Protein AF-A0A7S2IPZ5-F1 (afdb_monomer_lite)

Radius of gyration: 59.63 Å; chains: 1; bounding box: 127×47×163 Å

Structure (mmCIF, N/CA/C/O backbone):
data_AF-A0A7S2IPZ5-F1
#
_entry.id   AF-A0A7S2IPZ5-F1
#
loop_
_atom_site.group_PDB
_atom_site.id
_atom_site.type_symbol
_atom_site.label_atom_id
_atom_site.label_alt_id
_atom_site.label_comp_id
_atom_site.label_asym_id
_atom_site.label_entity_id
_atom_site.label_seq_id
_atom_site.pdbx_PDB_ins_code
_atom_site.Cartn_x
_atom_site.Cartn_y
_atom_site.Cartn_z
_atom_site.occupancy
_atom_site.B_iso_or_equiv
_atom_site.auth_seq_id
_atom_site.auth_comp_id
_atom_site.auth_asym_id
_atom_site.auth_atom_id
_atom_site.pdbx_PDB_model_num
ATOM 1 N N . ALA A 1 1 ? 43.518 6.287 25.636 1.00 47.28 1 ALA A N 1
ATOM 2 C CA . ALA A 1 1 ? 42.722 5.047 25.739 1.00 47.28 1 ALA A CA 1
ATOM 3 C C . ALA A 1 1 ? 41.393 5.417 26.395 1.00 47.28 1 ALA A C 1
ATOM 5 O O . ALA A 1 1 ? 41.322 5.464 27.609 1.00 47.28 1 ALA A O 1
ATOM 6 N N . ILE A 1 2 ? 40.417 6.010 25.705 1.00 40.12 2 ILE A N 1
ATOM 7 C CA . ILE A 1 2 ? 39.691 5.531 24.514 1.00 40.12 2 ILE 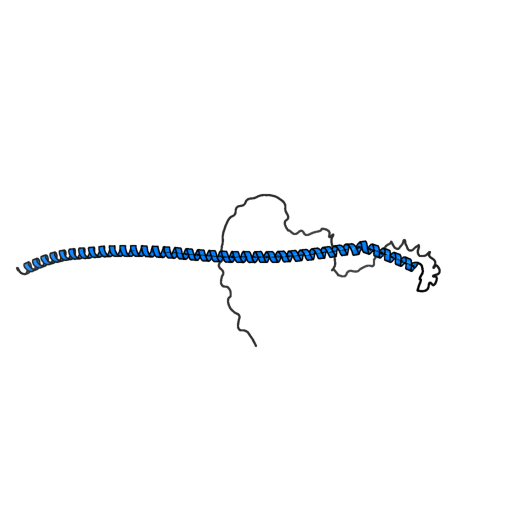A CA 1
ATOM 8 C C . ILE A 1 2 ? 39.027 4.172 24.787 1.00 40.12 2 ILE A C 1
ATOM 10 O O . ILE A 1 2 ? 39.695 3.148 24.752 1.00 40.12 2 ILE A O 1
ATOM 14 N N . LEU A 1 3 ? 37.712 4.258 25.031 1.00 44.38 3 LEU A N 1
ATOM 15 C CA . LEU A 1 3 ? 36.631 3.355 24.612 1.00 44.38 3 LEU A CA 1
ATOM 16 C C . LEU A 1 3 ? 36.696 1.879 25.033 1.00 44.38 3 LEU A C 1
ATOM 18 O O . LEU A 1 3 ? 37.313 1.067 24.356 1.00 44.38 3 LEU A O 1
ATOM 22 N N . ALA A 1 4 ? 35.902 1.515 26.044 1.00 44.19 4 ALA A N 1
ATOM 23 C CA . ALA A 1 4 ? 35.272 0.191 26.139 1.00 44.19 4 ALA A CA 1
ATOM 24 C C . ALA A 1 4 ? 34.090 0.208 27.130 1.00 44.19 4 ALA A C 1
ATOM 26 O O . ALA A 1 4 ? 34.020 -0.567 28.078 1.00 44.19 4 ALA A O 1
ATOM 27 N N . GLN A 1 5 ? 33.156 1.134 26.936 1.00 53.06 5 GLN A N 1
ATOM 28 C CA . GLN A 1 5 ? 31.812 1.059 27.509 1.00 53.06 5 GLN A CA 1
ATOM 29 C C . GLN A 1 5 ? 30.842 1.256 26.352 1.00 53.06 5 GLN A C 1
ATOM 31 O O . GLN A 1 5 ? 31.114 2.080 25.485 1.00 53.06 5 GLN A O 1
ATOM 36 N N . VAL A 1 6 ? 29.735 0.506 26.370 1.00 54.12 6 VAL A N 1
ATOM 37 C CA . VAL A 1 6 ? 28.704 0.370 25.319 1.00 54.12 6 VAL A CA 1
ATOM 38 C C . VAL A 1 6 ? 28.928 -0.829 24.385 1.00 54.12 6 VAL A C 1
ATOM 40 O O . VAL A 1 6 ? 29.289 -0.661 23.232 1.00 54.12 6 VAL A O 1
ATOM 43 N N . TRP A 1 7 ? 28.675 -2.048 24.883 1.00 35.50 7 TRP A N 1
ATOM 44 C CA . TRP A 1 7 ? 27.824 -3.050 24.206 1.00 35.50 7 TRP A CA 1
ATOM 45 C C . TRP A 1 7 ? 27.692 -4.333 25.043 1.00 35.50 7 TRP A C 1
ATOM 47 O O . TRP A 1 7 ? 28.518 -5.236 24.993 1.00 35.50 7 TRP A O 1
ATOM 57 N N . ALA A 1 8 ? 26.619 -4.415 25.817 1.00 47.78 8 ALA A N 1
ATOM 58 C CA . ALA A 1 8 ? 25.933 -5.663 26.131 1.00 47.78 8 ALA A CA 1
ATOM 59 C C . ALA A 1 8 ? 24.498 -5.248 26.451 1.00 47.78 8 ALA A C 1
ATOM 61 O O . ALA A 1 8 ? 24.297 -4.410 27.334 1.00 47.78 8 ALA A O 1
ATOM 62 N N . PRO A 1 9 ? 23.507 -5.736 25.693 1.00 47.50 9 PRO A N 1
ATOM 63 C CA . PRO A 1 9 ? 22.725 -6.805 26.300 1.00 47.50 9 PRO A CA 1
ATOM 64 C C . PRO A 1 9 ? 22.111 -7.798 25.295 1.00 47.50 9 PRO A C 1
ATOM 66 O O . PRO A 1 9 ? 22.141 -7.617 24.082 1.00 47.50 9 PRO A O 1
ATOM 69 N N . PHE A 1 10 ? 21.438 -8.796 25.865 1.00 41.41 10 PHE A N 1
ATOM 70 C CA . PHE A 1 10 ? 20.323 -9.527 25.260 1.00 41.41 10 PHE A CA 1
ATOM 71 C C . PHE A 1 10 ? 20.652 -10.740 24.383 1.00 41.41 10 PHE A C 1
ATOM 73 O O . PHE A 1 10 ? 20.261 -10.874 23.225 1.00 41.41 10 PHE A O 1
ATOM 80 N N . THR A 1 11 ? 21.281 -11.722 25.019 1.00 50.47 11 THR A N 1
ATOM 81 C CA . THR A 1 11 ? 21.182 -13.119 24.611 1.00 50.47 11 THR A CA 1
ATOM 82 C C . THR A 1 11 ? 19.759 -13.657 24.847 1.00 50.47 11 THR A C 1
ATOM 84 O O . THR A 1 11 ? 19.253 -13.704 25.963 1.00 50.47 11 THR A O 1
ATOM 87 N N . ALA A 1 12 ? 19.136 -14.094 23.751 1.00 47.22 12 ALA A N 1
ATOM 88 C CA . ALA A 1 12 ? 18.178 -15.200 23.660 1.00 47.22 12 ALA A CA 1
ATOM 89 C C . ALA A 1 12 ? 16.912 -15.170 24.552 1.00 47.22 12 ALA A C 1
ATOM 91 O O . ALA A 1 12 ? 16.716 -16.025 25.417 1.00 47.22 12 ALA A O 1
ATOM 92 N N . ALA A 1 13 ? 15.956 -14.298 24.220 1.00 43.88 13 ALA A N 1
ATOM 93 C CA . ALA A 1 13 ? 14.553 -14.485 24.597 1.00 43.88 13 ALA A CA 1
ATOM 94 C C . ALA A 1 13 ? 13.797 -15.279 23.508 1.00 43.88 13 ALA A C 1
ATOM 96 O O . ALA A 1 13 ? 13.376 -14.754 22.483 1.00 43.88 13 ALA A O 1
ATOM 97 N N . ARG A 1 14 ? 13.699 -16.589 23.751 1.00 50.75 14 ARG A N 1
ATOM 98 C CA . ARG A 1 14 ? 12.642 -17.546 23.370 1.00 50.75 14 ARG A CA 1
ATOM 99 C C . ARG A 1 14 ? 11.484 -17.001 22.501 1.00 50.75 14 ARG A C 1
ATOM 101 O O . ARG A 1 14 ? 10.527 -16.438 23.019 1.00 50.75 14 ARG A O 1
ATOM 108 N N . TRP A 1 15 ? 11.516 -17.300 21.201 1.00 40.31 15 TRP A N 1
ATOM 109 C CA . TRP A 1 15 ? 10.351 -17.213 20.308 1.00 40.31 15 TRP A CA 1
ATOM 110 C C . TRP A 1 15 ? 9.421 -18.433 20.486 1.00 40.31 15 TRP A C 1
ATOM 112 O O . TRP A 1 15 ? 9.921 -19.562 20.508 1.00 40.31 15 TRP A O 1
ATOM 122 N N . PRO A 1 16 ? 8.087 -18.264 20.579 1.00 58.94 16 PRO A N 1
ATOM 123 C CA . PRO A 1 16 ? 7.137 -19.369 20.479 1.00 58.94 16 PRO A CA 1
ATOM 124 C C . PRO A 1 16 ? 6.827 -19.701 19.001 1.00 58.94 16 PRO A C 1
ATOM 126 O O . PRO A 1 16 ? 6.773 -18.797 18.166 1.00 58.94 16 PRO A O 1
ATOM 129 N N . PRO A 1 17 ? 6.592 -20.976 18.637 1.00 58.97 17 PRO A N 1
ATOM 130 C CA . PRO A 1 17 ? 6.271 -21.344 17.263 1.00 58.97 17 PRO A CA 1
ATOM 131 C C . PRO A 1 17 ? 4.779 -21.128 16.968 1.00 58.97 17 PRO A C 1
ATOM 133 O O . PRO A 1 17 ? 3.922 -21.833 17.505 1.00 58.97 17 PRO A O 1
ATOM 136 N N . HIS A 1 18 ? 4.458 -20.218 16.047 1.00 58.53 18 HIS A N 1
ATOM 137 C CA . HIS A 1 18 ? 3.128 -20.160 15.439 1.00 58.53 18 HIS A CA 1
ATOM 138 C C . HIS A 1 18 ? 2.956 -21.335 14.468 1.00 58.53 18 HIS A C 1
ATOM 140 O O . HIS A 1 18 ? 3.414 -21.312 13.328 1.00 58.53 18 HIS A O 1
ATOM 146 N N . ARG A 1 19 ? 2.294 -22.397 14.939 1.00 46.97 19 ARG A N 1
ATOM 147 C CA . ARG A 1 19 ? 1.780 -23.475 14.088 1.00 46.97 19 ARG A CA 1
ATOM 148 C C . ARG A 1 19 ? 0.488 -23.002 13.429 1.00 46.97 19 ARG A C 1
ATOM 150 O O . ARG A 1 19 ? -0.539 -22.954 14.096 1.00 46.97 19 ARG A O 1
ATOM 157 N N . HIS A 1 20 ? 0.512 -22.751 12.125 1.00 52.03 20 HIS A N 1
ATOM 158 C CA . HIS A 1 20 ? -0.703 -22.804 11.317 1.00 52.03 20 HIS A CA 1
ATOM 159 C C . HIS A 1 20 ? -0.716 -24.142 10.572 1.00 52.03 20 HIS A C 1
ATOM 161 O O . HIS A 1 20 ? 0.005 -24.347 9.599 1.00 52.03 20 HIS A O 1
ATOM 167 N N . ARG A 1 21 ? -1.492 -25.098 11.094 1.00 52.41 21 ARG A N 1
ATOM 168 C CA . ARG A 1 21 ? -1.911 -26.287 10.349 1.00 52.41 21 ARG A CA 1
ATOM 169 C C . ARG A 1 21 ? -3.160 -25.905 9.564 1.00 52.41 21 ARG A C 1
ATOM 171 O O . ARG A 1 21 ? -4.214 -25.731 10.163 1.00 52.41 21 ARG A O 1
ATOM 178 N N . SER A 1 22 ? -3.059 -25.852 8.245 1.00 61.75 22 SER A N 1
ATOM 179 C CA . SER A 1 22 ? -4.196 -26.111 7.364 1.00 61.75 22 SER A CA 1
ATOM 180 C C . SER A 1 22 ? -3.812 -27.260 6.442 1.00 61.75 22 SER A C 1
ATOM 182 O O . SER A 1 22 ? -3.076 -27.139 5.468 1.00 61.75 22 SER A O 1
ATOM 184 N N . THR A 1 23 ? -4.277 -28.431 6.848 1.00 53.47 23 THR A N 1
ATOM 185 C CA . THR A 1 23 ? -4.320 -29.658 6.072 1.00 53.47 23 THR A CA 1
ATOM 186 C C . THR A 1 23 ? -5.345 -29.500 4.958 1.00 53.47 23 THR A C 1
ATOM 188 O O . THR A 1 23 ? -6.543 -29.442 5.226 1.00 53.47 23 THR A O 1
ATOM 191 N N . THR A 1 24 ? -4.907 -29.490 3.704 1.00 53.53 24 THR A N 1
ATOM 192 C CA . THR A 1 24 ? -5.761 -29.924 2.593 1.00 53.53 24 THR A CA 1
ATOM 193 C C . THR A 1 24 ? -4.903 -30.659 1.578 1.00 53.53 24 THR A C 1
ATOM 195 O O . THR A 1 24 ? -4.405 -30.116 0.600 1.00 53.53 24 THR A O 1
ATOM 198 N N . THR A 1 25 ? -4.698 -31.938 1.864 1.00 42.59 25 THR A N 1
ATOM 199 C CA . THR A 1 25 ? -4.341 -32.944 0.874 1.00 42.59 25 THR A CA 1
ATOM 200 C C . THR A 1 25 ? -5.602 -33.305 0.096 1.00 42.59 25 THR A C 1
ATOM 202 O O . THR A 1 25 ? -6.484 -33.962 0.643 1.00 42.59 25 THR A O 1
ATOM 205 N N . MET A 1 26 ? -5.675 -32.946 -1.182 1.00 38.44 26 MET A N 1
ATOM 206 C CA . MET A 1 26 ? -6.371 -33.787 -2.152 1.00 38.44 26 MET A CA 1
ATOM 207 C C . MET A 1 26 ? -5.551 -33.880 -3.429 1.00 38.44 26 MET A C 1
ATOM 209 O O . MET A 1 26 ? -5.302 -32.909 -4.136 1.00 38.44 26 MET A O 1
ATOM 213 N N . ALA A 1 27 ? -5.101 -35.106 -3.664 1.00 36.12 27 ALA A N 1
ATOM 214 C CA . ALA A 1 27 ? -4.489 -35.559 -4.884 1.00 36.12 27 ALA A CA 1
ATOM 215 C C . ALA A 1 27 ? -5.541 -35.608 -5.999 1.00 36.12 27 ALA A C 1
ATOM 217 O O . ALA A 1 27 ? -6.562 -36.274 -5.858 1.00 36.12 27 ALA A O 1
ATOM 218 N N . ALA A 1 28 ? -5.241 -34.992 -7.138 1.00 45.41 28 ALA A N 1
ATOM 219 C CA . ALA A 1 28 ? -5.815 -35.380 -8.417 1.00 45.41 28 ALA A CA 1
ATOM 220 C C . ALA A 1 28 ? -4.670 -35.537 -9.419 1.00 45.41 28 ALA A C 1
ATOM 222 O O . ALA A 1 28 ? -4.014 -34.592 -9.849 1.00 45.41 28 ALA A O 1
ATOM 223 N N . ARG A 1 29 ? -4.402 -36.806 -9.712 1.00 45.38 29 ARG A N 1
ATOM 224 C CA . ARG A 1 29 ? -3.422 -37.332 -10.656 1.00 45.38 29 ARG A CA 1
ATOM 225 C C . ARG A 1 29 ? -3.903 -37.056 -12.086 1.00 45.38 29 ARG A C 1
ATOM 227 O O . ARG A 1 29 ? -4.946 -37.563 -12.485 1.00 45.38 29 ARG A O 1
ATOM 234 N N . ARG A 1 30 ? -3.101 -36.357 -12.886 1.00 43.44 30 ARG A N 1
ATOM 235 C CA . ARG A 1 30 ? -3.106 -36.447 -14.359 1.00 43.44 30 ARG A CA 1
ATOM 236 C C . ARG A 1 30 ? -1.665 -36.193 -14.810 1.00 43.44 30 ARG A C 1
ATOM 238 O O . ARG A 1 30 ? -1.182 -35.078 -14.751 1.00 43.44 30 ARG A O 1
ATOM 245 N N . ALA A 1 31 ? -0.818 -37.217 -14.842 1.00 36.91 31 ALA A N 1
ATOM 246 C CA . ALA A 1 31 ? -0.623 -38.135 -15.962 1.00 36.91 31 ALA A CA 1
ATOM 247 C C . ALA A 1 31 ? -0.264 -37.422 -17.284 1.00 36.91 31 ALA A C 1
ATOM 249 O O . ALA A 1 31 ? -1.148 -37.062 -18.051 1.00 36.91 31 ALA A O 1
ATOM 250 N N . ARG A 1 32 ? 1.059 -37.400 -17.530 1.00 43.66 32 ARG A N 1
ATOM 251 C CA . ARG A 1 32 ? 1.789 -37.429 -18.816 1.00 43.66 32 ARG A CA 1
ATOM 252 C C . ARG A 1 32 ? 1.922 -36.115 -19.599 1.00 43.66 32 ARG A C 1
ATOM 254 O O . ARG A 1 32 ? 1.031 -35.766 -20.353 1.00 43.66 32 ARG A O 1
ATOM 261 N N . SER A 1 33 ? 3.131 -35.541 -19.574 1.00 40.38 33 SER A N 1
ATOM 262 C CA . SER A 1 33 ? 4.113 -35.725 -20.665 1.00 40.38 33 SER A CA 1
ATOM 263 C C . SER A 1 33 ? 5.464 -35.053 -20.353 1.00 40.38 33 SER A C 1
ATOM 265 O O . SER A 1 33 ? 5.493 -33.864 -20.068 1.00 40.38 33 SER A O 1
ATOM 267 N N . ALA A 1 34 ? 6.537 -35.855 -20.434 1.00 41.50 34 ALA A N 1
ATOM 268 C CA . ALA A 1 34 ? 7.954 -35.530 -20.691 1.00 41.50 34 ALA A CA 1
ATOM 269 C C . ALA A 1 34 ? 8.611 -34.392 -19.867 1.00 41.50 34 ALA A C 1
ATOM 271 O O . ALA A 1 34 ? 8.407 -33.218 -20.129 1.00 41.50 34 ALA A O 1
ATOM 272 N N . ALA A 1 35 ? 9.314 -34.686 -18.768 1.00 36.75 35 ALA A N 1
ATOM 273 C CA . ALA A 1 35 ? 10.692 -35.207 -18.697 1.00 36.75 35 ALA A CA 1
ATOM 274 C C . ALA A 1 35 ? 11.769 -34.144 -18.974 1.00 36.75 35 ALA A C 1
ATOM 276 O O . ALA A 1 35 ? 12.014 -33.829 -20.125 1.00 36.75 35 ALA A O 1
ATOM 277 N N . PHE A 1 36 ? 12.437 -33.673 -17.913 1.00 32.19 36 PHE A N 1
ATOM 278 C CA . PHE A 1 36 ? 13.899 -33.507 -17.845 1.00 32.19 36 PHE A CA 1
ATOM 279 C C . PHE A 1 36 ? 14.317 -33.248 -16.383 1.00 32.19 36 PHE A C 1
ATOM 281 O O . PHE A 1 36 ? 14.157 -32.130 -15.892 1.00 32.19 36 PHE A O 1
ATOM 288 N N . PRO A 1 37 ? 14.817 -34.255 -15.640 1.00 42.88 37 PRO A N 1
ATOM 289 C CA . PRO A 1 37 ? 15.476 -34.013 -14.368 1.00 42.88 37 PRO A CA 1
ATOM 290 C C . PRO A 1 37 ? 16.980 -33.768 -14.555 1.00 42.88 37 PRO A C 1
ATOM 292 O O . PRO A 1 37 ? 17.696 -34.537 -15.193 1.00 42.88 37 PRO A O 1
ATOM 295 N N . LEU A 1 38 ? 17.427 -32.688 -13.918 1.00 43.44 38 LEU A N 1
ATOM 296 C CA . LEU A 1 38 ? 18.776 -32.441 -13.419 1.00 43.44 38 LEU A CA 1
ATOM 297 C C . LEU A 1 38 ? 19.344 -33.683 -12.704 1.00 43.44 38 LEU A C 1
ATOM 299 O O . LEU A 1 38 ? 18.885 -34.006 -11.612 1.00 43.44 38 LEU A O 1
ATOM 303 N N . ALA A 1 39 ? 20.356 -34.335 -13.282 1.00 36.91 39 ALA A N 1
ATOM 304 C CA . ALA A 1 39 ? 21.376 -35.095 -12.550 1.00 3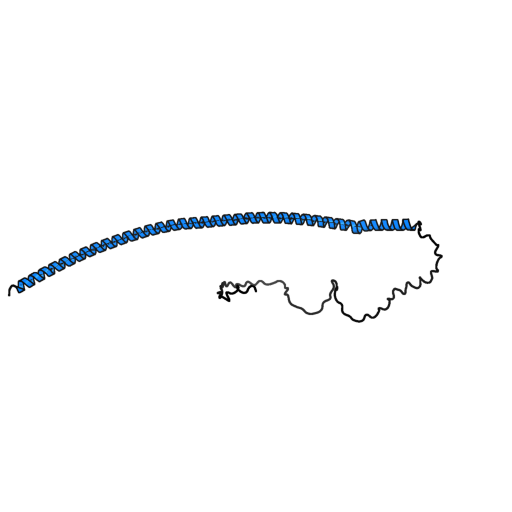6.91 39 ALA A CA 1
ATOM 305 C C . ALA A 1 39 ? 22.518 -35.544 -13.483 1.00 36.91 39 ALA A C 1
ATOM 307 O O . ALA A 1 39 ? 22.353 -36.418 -14.326 1.00 36.91 39 ALA A O 1
ATOM 308 N N . LEU A 1 40 ? 23.684 -34.928 -13.284 1.00 46.69 40 LEU A N 1
ATOM 309 C CA . LEU A 1 40 ? 24.969 -35.599 -13.075 1.00 46.69 40 LEU A CA 1
ATOM 310 C C . LEU A 1 40 ? 25.235 -36.863 -13.922 1.00 46.69 40 LEU A C 1
ATOM 312 O O . LEU A 1 40 ? 25.008 -37.985 -13.479 1.00 46.69 40 LEU A O 1
ATOM 316 N N . THR A 1 41 ? 25.816 -36.678 -15.108 1.00 44.50 41 THR A N 1
ATOM 317 C CA . THR A 1 41 ? 26.537 -37.746 -15.814 1.00 44.50 41 THR A CA 1
ATOM 318 C C . THR A 1 41 ? 27.969 -37.301 -16.093 1.00 44.50 41 THR A C 1
ATOM 320 O O . THR A 1 41 ? 28.245 -36.355 -16.825 1.00 44.50 41 THR A O 1
ATOM 323 N N . LEU A 1 42 ? 28.885 -37.988 -15.414 1.00 39.16 42 LEU A N 1
ATOM 324 C CA . LEU A 1 42 ? 30.284 -38.129 -15.783 1.00 39.16 42 LEU A CA 1
ATOM 325 C C . LEU A 1 42 ? 30.370 -38.774 -17.175 1.00 39.16 42 LEU A C 1
ATOM 327 O O . LEU A 1 42 ? 29.733 -39.799 -17.403 1.00 39.16 42 LEU A O 1
ATOM 331 N N . GLY A 1 43 ? 31.251 -38.257 -18.032 1.00 33.38 43 GLY A N 1
ATOM 332 C CA . GLY A 1 43 ? 31.874 -39.054 -19.090 1.00 33.38 43 GLY A CA 1
ATOM 333 C C . GLY A 1 43 ? 31.496 -38.704 -20.530 1.00 33.38 43 GLY A C 1
ATOM 334 O O . GLY A 1 43 ? 30.422 -39.041 -21.003 1.00 33.38 43 GLY A O 1
ATOM 335 N N . ALA A 1 44 ? 32.497 -38.157 -21.228 1.00 42.50 44 ALA A N 1
ATOM 336 C CA . ALA A 1 44 ? 32.789 -38.332 -22.653 1.00 42.50 44 ALA A CA 1
ATOM 337 C C . ALA A 1 44 ? 31.767 -37.809 -23.684 1.00 42.50 44 ALA A C 1
ATOM 339 O O . ALA A 1 44 ? 30.823 -38.490 -24.069 1.00 42.50 44 ALA A O 1
ATOM 340 N N . GLY A 1 45 ? 32.056 -36.634 -24.252 1.00 34.72 45 GLY A N 1
ATOM 341 C CA . GLY A 1 45 ? 31.343 -36.126 -25.424 1.00 34.72 45 GLY A CA 1
ATOM 342 C C . GLY A 1 45 ? 31.891 -34.796 -25.931 1.00 34.72 45 GLY A C 1
ATOM 343 O O . GLY A 1 45 ? 31.408 -33.746 -25.540 1.00 34.72 45 GLY A O 1
ATOM 344 N N . ALA A 1 46 ? 32.930 -34.885 -26.761 1.00 37.09 46 ALA A N 1
ATOM 345 C CA . ALA A 1 46 ? 33.374 -33.945 -27.794 1.00 37.09 46 ALA A CA 1
ATOM 346 C C . ALA A 1 46 ? 32.969 -32.457 -27.676 1.00 37.09 46 ALA A C 1
ATOM 348 O O . ALA A 1 46 ? 31.872 -32.039 -28.041 1.00 37.09 46 ALA A O 1
ATOM 349 N N . ALA A 1 47 ? 33.958 -31.644 -27.307 1.00 37.19 47 ALA A N 1
ATOM 350 C CA . ALA A 1 47 ? 33.983 -30.213 -27.550 1.00 37.19 47 ALA A CA 1
ATOM 351 C C . ALA A 1 47 ? 34.036 -29.912 -29.062 1.00 37.19 47 ALA A C 1
ATOM 353 O O . ALA A 1 47 ? 35.046 -30.149 -29.721 1.00 37.19 47 ALA A O 1
ATOM 354 N N . LEU A 1 48 ? 32.965 -29.330 -29.591 1.00 51.91 48 LEU A N 1
ATOM 355 C CA . LEU A 1 48 ? 32.991 -28.461 -30.764 1.00 51.91 48 LEU A CA 1
ATOM 356 C C . LEU A 1 48 ? 32.287 -27.176 -30.341 1.00 51.91 48 LEU A C 1
ATOM 358 O O . LEU A 1 48 ? 31.077 -27.131 -30.446 1.00 51.91 48 LEU A O 1
ATOM 362 N N . PHE A 1 49 ? 33.011 -26.211 -29.765 1.00 39.50 49 PHE A N 1
ATOM 363 C CA . PHE A 1 49 ? 32.731 -24.762 -29.793 1.00 39.50 49 PHE A CA 1
ATOM 364 C C . PHE A 1 49 ? 33.638 -24.033 -28.779 1.00 39.50 49 PHE A C 1
ATOM 366 O O . PHE A 1 49 ? 33.416 -24.099 -27.576 1.00 39.50 49 PHE A O 1
ATOM 373 N N . GLY A 1 50 ? 34.616 -23.275 -29.286 1.00 42.53 50 GLY A N 1
ATOM 374 C CA . GLY A 1 50 ? 35.146 -22.071 -28.624 1.00 42.53 50 GLY A CA 1
ATOM 375 C C . GLY A 1 50 ? 36.219 -22.236 -27.533 1.00 42.53 50 GLY A C 1
ATOM 376 O O . GLY A 1 50 ? 36.457 -23.330 -27.043 1.00 42.53 50 GLY A O 1
ATOM 377 N N . PRO A 1 51 ? 36.954 -21.154 -27.218 1.00 48.84 51 PRO A N 1
ATOM 378 C CA . PRO A 1 51 ? 38.403 -21.130 -27.383 1.00 48.84 51 PRO A CA 1
ATOM 379 C C . PRO A 1 51 ? 39.168 -21.298 -26.066 1.00 48.84 51 PRO A C 1
ATOM 381 O O . PRO A 1 51 ? 38.930 -20.600 -25.084 1.00 48.84 51 PRO A O 1
ATOM 384 N N . ALA A 1 52 ? 40.161 -22.185 -26.083 1.00 40.56 52 ALA A N 1
ATOM 385 C CA . ALA A 1 52 ? 41.157 -22.308 -25.030 1.00 40.56 52 ALA A CA 1
ATOM 386 C C . ALA A 1 52 ? 42.136 -21.122 -25.086 1.00 40.56 52 ALA A C 1
ATOM 388 O O . ALA A 1 52 ? 43.184 -21.188 -25.727 1.00 40.56 52 ALA A O 1
ATOM 389 N N . PHE A 1 53 ? 41.795 -20.032 -24.402 1.00 50.66 53 PHE A N 1
ATOM 390 C CA . PHE A 1 53 ? 42.788 -19.120 -23.842 1.00 50.66 53 PHE A CA 1
ATOM 391 C C . PHE A 1 53 ? 42.952 -19.491 -22.364 1.00 50.66 53 PHE A C 1
ATOM 393 O O . PHE A 1 53 ? 41.953 -19.603 -21.662 1.00 50.66 53 PHE A O 1
ATOM 400 N N . LEU A 1 54 ? 44.205 -19.656 -21.926 1.00 49.50 54 LEU A N 1
ATOM 401 C CA . LEU A 1 54 ? 44.679 -20.044 -20.581 1.00 49.50 54 LEU A CA 1
ATOM 402 C C . LEU A 1 54 ? 44.847 -21.551 -20.318 1.00 49.50 54 LEU A C 1
ATOM 404 O O . LEU A 1 54 ? 44.049 -22.171 -19.626 1.00 49.50 54 LEU A O 1
ATOM 408 N N . ALA A 1 55 ? 45.987 -22.094 -20.757 1.00 38.28 55 ALA A N 1
ATOM 409 C CA . ALA A 1 55 ? 46.760 -23.055 -19.964 1.00 38.28 55 ALA A CA 1
ATOM 410 C C . ALA A 1 55 ? 48.212 -23.147 -20.477 1.00 38.28 55 ALA A C 1
ATOM 412 O O . ALA A 1 55 ? 48.480 -23.688 -21.546 1.00 38.28 55 ALA A O 1
ATOM 413 N N . VAL A 1 56 ? 49.152 -22.623 -19.688 1.00 49.69 56 VAL A N 1
ATOM 414 C CA . VAL A 1 56 ? 50.557 -23.068 -19.646 1.00 49.69 56 VAL A CA 1
ATOM 415 C C . VAL A 1 56 ? 50.591 -24.212 -18.625 1.00 49.69 56 VAL A C 1
ATOM 417 O O . VAL A 1 56 ? 50.039 -24.039 -17.537 1.00 49.69 56 VAL A O 1
ATOM 420 N N . PRO A 1 57 ? 51.152 -25.391 -18.954 1.00 48.09 57 PRO A N 1
ATOM 421 C CA . PRO A 1 57 ? 52.470 -25.707 -18.401 1.00 48.09 57 PRO A CA 1
ATOM 422 C C . PRO A 1 57 ? 53.379 -26.512 -19.344 1.00 48.09 57 PRO A C 1
ATOM 424 O O . PRO A 1 57 ? 52.975 -27.024 -20.384 1.00 48.09 57 PRO A O 1
ATOM 427 N N . GLY A 1 58 ? 54.657 -26.542 -18.970 1.00 51.09 58 GLY A N 1
ATOM 428 C CA . GLY A 1 58 ? 55.772 -27.027 -19.770 1.00 51.09 58 GLY A CA 1
ATOM 429 C C . GLY A 1 58 ? 55.709 -28.501 -20.167 1.00 51.09 58 GLY A C 1
ATOM 430 O O . GLY A 1 58 ? 55.227 -29.363 -19.440 1.00 51.09 58 GLY A O 1
ATOM 431 N N . GLY A 1 59 ? 56.283 -28.766 -21.336 1.00 43.91 59 GLY A N 1
ATOM 432 C CA . GLY A 1 59 ? 56.495 -30.089 -21.904 1.00 43.91 59 GLY A CA 1
ATOM 433 C C . GLY A 1 59 ? 57.126 -29.927 -23.283 1.00 43.91 59 GLY A C 1
ATOM 434 O O . GLY A 1 59 ? 56.571 -29.241 -24.135 1.00 43.91 59 GLY A O 1
ATOM 435 N N . ALA A 1 60 ? 58.325 -30.477 -23.452 1.00 44.75 60 ALA A N 1
ATOM 436 C CA . ALA A 1 60 ? 59.221 -30.343 -24.599 1.00 44.75 60 ALA A CA 1
ATOM 437 C C . ALA A 1 60 ? 58.530 -30.279 -25.982 1.00 44.75 60 ALA A C 1
ATOM 439 O O . ALA A 1 60 ? 57.895 -31.237 -26.418 1.00 44.75 60 ALA A O 1
ATOM 440 N N . ARG A 1 61 ? 58.731 -29.172 -26.713 1.00 41.94 61 ARG A N 1
ATOM 441 C CA . ARG A 1 61 ? 58.481 -29.105 -28.161 1.00 41.94 61 ARG A CA 1
ATOM 442 C C . ARG A 1 61 ? 59.694 -29.670 -28.899 1.00 41.94 61 ARG A C 1
ATOM 444 O O . ARG A 1 61 ? 60.761 -29.063 -28.879 1.00 41.94 61 ARG A O 1
ATOM 451 N N . SER A 1 62 ? 59.519 -30.804 -29.567 1.00 65.75 62 SER A N 1
ATOM 452 C CA . SER A 1 62 ? 60.355 -31.194 -30.704 1.00 65.75 62 SER A CA 1
ATOM 453 C C . SER A 1 62 ? 60.074 -30.257 -31.894 1.00 65.75 62 SER A C 1
ATOM 455 O O . SER A 1 62 ? 58.954 -29.751 -32.021 1.00 65.75 62 SER A O 1
ATOM 457 N N . PRO A 1 63 ? 61.057 -29.975 -32.766 1.00 65.44 63 PRO A N 1
ATOM 458 C CA . PRO A 1 63 ? 60.811 -29.164 -33.953 1.00 65.44 63 PRO A CA 1
ATOM 459 C C . PRO A 1 63 ? 59.988 -29.961 -34.983 1.00 65.44 63 PRO A C 1
ATOM 461 O O . PRO A 1 63 ? 60.260 -31.146 -35.190 1.00 65.44 63 PRO A O 1
ATOM 464 N N . PRO A 1 64 ? 58.998 -29.347 -35.658 1.00 57.19 64 PRO A N 1
ATOM 465 C CA . PRO A 1 64 ? 58.327 -29.989 -36.778 1.00 57.19 64 PRO A CA 1
ATOM 466 C C . PRO A 1 64 ? 59.266 -30.055 -37.991 1.00 57.19 64 PRO A C 1
ATOM 468 O O . PRO A 1 64 ? 59.922 -29.076 -38.346 1.00 57.19 64 PRO A O 1
ATOM 471 N N . SER A 1 65 ? 59.293 -31.211 -38.652 1.00 64.19 65 SER A N 1
ATOM 472 C CA . SER A 1 65 ? 59.825 -31.368 -40.007 1.00 64.19 65 SER A CA 1
ATOM 473 C C . SER A 1 65 ? 59.139 -30.377 -40.962 1.00 64.19 65 SER A C 1
ATOM 475 O O . SER A 1 65 ? 57.904 -30.293 -40.937 1.00 64.19 65 SER A O 1
ATOM 477 N N . PRO A 1 66 ? 59.875 -29.648 -41.819 1.00 57.59 66 PRO A N 1
ATOM 478 C CA . PRO A 1 66 ? 59.267 -28.741 -42.780 1.00 57.59 66 PRO A CA 1
ATOM 479 C C . PRO A 1 66 ? 58.451 -29.539 -43.801 1.00 57.59 66 PRO A C 1
ATOM 481 O O . PRO A 1 66 ? 58.904 -30.517 -44.393 1.00 57.59 66 PRO A O 1
ATOM 484 N N . GLN A 1 67 ? 57.197 -29.132 -43.935 1.00 55.28 67 GLN A N 1
ATOM 485 C CA . GLN A 1 67 ? 56.158 -29.813 -44.685 1.00 55.28 67 GLN A CA 1
ATOM 486 C C . GLN A 1 67 ? 56.443 -29.750 -46.191 1.00 55.28 67 GLN A C 1
ATOM 488 O O . GLN A 1 67 ? 56.857 -28.725 -46.736 1.00 55.28 67 GLN A O 1
ATOM 493 N N . ALA A 1 68 ? 56.167 -30.870 -46.854 1.00 54.88 68 ALA A N 1
ATOM 494 C CA . ALA A 1 68 ? 56.436 -31.201 -48.251 1.00 54.88 68 ALA A CA 1
ATOM 495 C C . ALA A 1 68 ? 55.678 -30.362 -49.308 1.00 54.88 68 ALA A C 1
ATOM 497 O O . ALA A 1 68 ? 55.476 -30.822 -50.427 1.00 54.88 68 ALA A O 1
ATOM 498 N N . TRP A 1 69 ? 55.255 -29.136 -48.992 1.00 54.06 69 TRP A N 1
ATOM 499 C CA . TRP A 1 69 ? 54.689 -28.193 -49.969 1.00 54.06 69 TRP A CA 1
ATOM 500 C C . TRP A 1 69 ? 55.745 -27.216 -50.506 1.00 54.06 69 TRP A C 1
ATOM 502 O O . TRP A 1 69 ? 55.520 -26.543 -51.505 1.00 54.06 69 TRP A O 1
ATOM 512 N N . GLN A 1 70 ? 56.938 -27.190 -49.902 1.00 57.03 70 GLN A N 1
ATOM 513 C CA . GLN A 1 70 ? 58.071 -26.389 -50.383 1.00 57.03 70 GLN A CA 1
ATOM 514 C C . GLN A 1 70 ? 58.927 -27.107 -51.444 1.00 57.03 70 GLN A C 1
ATOM 516 O O . GLN A 1 70 ? 59.781 -26.481 -52.065 1.00 57.03 70 GLN A O 1
ATOM 521 N N . ALA A 1 71 ? 58.691 -28.398 -51.705 1.00 54.34 71 ALA A N 1
ATOM 522 C CA . ALA A 1 71 ? 59.493 -29.183 -52.650 1.00 54.34 71 ALA A CA 1
ATOM 523 C C . ALA A 1 71 ? 59.066 -29.040 -54.126 1.00 54.34 71 ALA A C 1
ATOM 525 O O . ALA A 1 71 ? 59.818 -29.432 -55.010 1.00 54.34 71 ALA A O 1
ATOM 526 N N . ALA A 1 72 ? 57.894 -28.461 -54.416 1.00 54.38 72 ALA A N 1
ATOM 527 C CA . ALA A 1 72 ? 57.428 -28.266 -55.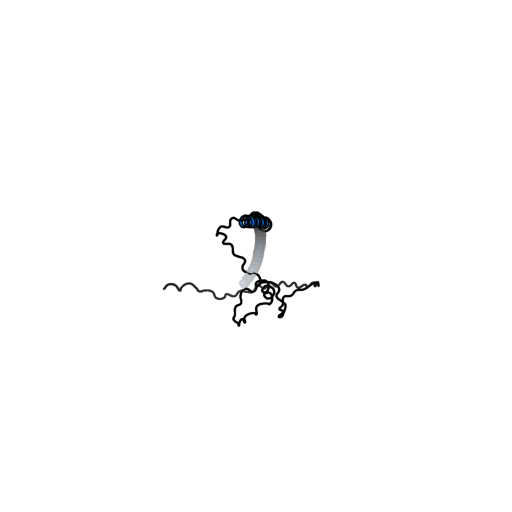796 1.00 54.38 72 ALA A CA 1
ATOM 528 C C . ALA A 1 72 ? 57.764 -26.875 -56.375 1.00 54.38 72 ALA A C 1
ATOM 530 O O . ALA A 1 72 ? 57.744 -26.697 -57.589 1.00 54.38 72 ALA A O 1
ATOM 531 N N . GLY A 1 73 ? 58.093 -25.888 -55.532 1.00 54.81 73 GLY A N 1
ATOM 532 C CA . GLY A 1 73 ? 58.400 -24.518 -55.970 1.00 54.81 73 GLY A CA 1
ATOM 533 C C . GLY A 1 73 ? 59.889 -24.223 -56.186 1.00 54.81 73 GLY A C 1
ATOM 534 O O . GLY A 1 73 ? 60.231 -23.235 -56.831 1.00 54.81 73 GLY A O 1
ATOM 535 N N . SER A 1 74 ? 60.792 -25.061 -55.669 1.00 54.88 74 SER A N 1
ATOM 536 C CA . SER A 1 74 ? 62.231 -24.761 -55.628 1.00 54.88 74 SER A CA 1
ATOM 537 C C . SER A 1 74 ? 63.003 -25.123 -56.903 1.00 54.88 74 SER A C 1
ATOM 539 O O . SER A 1 74 ? 64.104 -24.614 -57.098 1.00 54.88 74 SER A O 1
ATOM 541 N N . ALA A 1 75 ? 62.440 -25.930 -57.808 1.00 52.66 75 ALA A N 1
ATOM 542 C CA . ALA A 1 75 ? 63.104 -26.283 -59.069 1.00 52.66 75 ALA A CA 1
ATOM 543 C C . ALA A 1 75 ? 62.948 -25.213 -60.170 1.00 52.66 75 ALA A C 1
ATOM 545 O O . ALA A 1 75 ? 63.793 -25.119 -61.055 1.00 52.66 75 ALA A O 1
ATOM 546 N N . ALA A 1 76 ? 61.914 -24.366 -60.102 1.00 53.81 76 ALA A N 1
ATOM 547 C CA . ALA A 1 76 ? 61.713 -23.271 -61.060 1.00 53.81 76 ALA A CA 1
ATOM 548 C C . ALA A 1 76 ? 62.494 -21.993 -60.694 1.00 53.81 76 ALA A C 1
ATOM 550 O O . ALA A 1 76 ? 62.691 -21.127 -61.543 1.00 53.81 76 ALA A O 1
ATOM 551 N N . LEU A 1 77 ? 62.968 -21.876 -59.448 1.00 58.88 77 LEU A N 1
ATOM 552 C CA . LEU A 1 77 ? 63.675 -20.689 -58.959 1.00 58.88 77 LEU A CA 1
ATOM 553 C C . LEU A 1 77 ? 65.163 -20.660 -59.358 1.00 58.88 77 LEU A C 1
ATOM 555 O O . LEU A 1 77 ? 65.768 -19.594 -59.360 1.00 58.88 77 LEU A O 1
ATOM 559 N N . LEU A 1 78 ? 65.757 -21.800 -59.734 1.00 59.53 78 LEU A N 1
ATOM 560 C CA . LEU A 1 78 ? 67.193 -21.899 -60.038 1.00 59.53 78 LEU A CA 1
ATOM 561 C C . LEU A 1 78 ? 67.539 -21.777 -61.536 1.00 59.53 78 LEU A C 1
ATOM 563 O O . LEU A 1 78 ? 68.713 -21.781 -61.893 1.00 59.53 78 LEU A O 1
ATOM 567 N N . ALA A 1 79 ? 66.536 -21.652 -62.411 1.00 57.44 79 ALA A N 1
ATOM 568 C CA . ALA A 1 79 ? 66.726 -21.427 -63.850 1.00 57.44 79 ALA A CA 1
ATOM 569 C C . ALA A 1 79 ? 66.542 -19.954 -64.270 1.00 57.44 79 ALA A C 1
ATOM 571 O O . ALA A 1 79 ? 66.759 -19.606 -65.430 1.00 57.44 79 ALA A O 1
ATOM 572 N N . ALA A 1 80 ? 66.167 -19.072 -63.340 1.00 58.69 80 ALA A N 1
ATOM 573 C CA . ALA A 1 80 ? 66.092 -17.639 -63.587 1.00 58.69 80 ALA A CA 1
ATOM 574 C C . ALA A 1 80 ? 67.472 -17.009 -63.347 1.00 58.69 80 ALA A C 1
ATOM 576 O O . ALA A 1 80 ? 67.811 -16.613 -62.233 1.00 58.69 80 ALA A O 1
ATOM 577 N N . ALA A 1 81 ? 68.289 -16.942 -64.399 1.00 59.06 81 ALA A N 1
ATOM 578 C CA . ALA A 1 81 ? 69.484 -16.102 -64.414 1.00 59.06 81 ALA A CA 1
ATOM 579 C C . ALA A 1 81 ? 69.129 -14.661 -63.981 1.00 59.06 81 ALA A C 1
ATOM 581 O O . ALA A 1 81 ? 68.022 -14.202 -64.285 1.00 59.06 81 ALA A O 1
ATOM 582 N N . PRO A 1 82 ? 70.032 -13.922 -63.305 1.00 58.41 82 PRO A N 1
ATOM 583 C CA . PRO A 1 82 ? 69.791 -12.522 -62.992 1.00 58.41 82 PRO A CA 1
ATOM 584 C C . PRO A 1 82 ? 69.727 -11.747 -64.310 1.00 58.41 82 PRO A C 1
ATOM 586 O O . PRO A 1 82 ? 70.749 -11.431 -64.917 1.00 58.41 82 PRO A O 1
ATOM 589 N N . MET A 1 83 ? 68.511 -11.469 -64.778 1.00 60.28 83 MET A N 1
ATOM 590 C CA . MET A 1 83 ? 68.297 -10.458 -65.805 1.00 60.28 83 MET A CA 1
ATOM 591 C C . MET A 1 83 ? 68.908 -9.152 -65.285 1.00 60.28 83 MET A C 1
ATOM 593 O O . MET A 1 83 ? 68.777 -8.868 -64.091 1.00 60.28 83 MET A O 1
ATOM 597 N N . PRO A 1 84 ? 69.603 -8.377 -66.133 1.00 54.09 84 PRO A N 1
ATOM 598 C CA . PRO A 1 84 ? 70.257 -7.150 -65.708 1.00 54.09 84 PRO A CA 1
ATOM 599 C C . PRO A 1 84 ? 69.236 -6.262 -64.998 1.00 54.09 84 PRO A C 1
ATOM 601 O O . PRO A 1 84 ? 68.268 -5.804 -65.606 1.00 54.09 84 PRO A O 1
ATOM 604 N N . ALA A 1 85 ? 69.442 -6.050 -63.696 1.00 59.97 85 ALA A N 1
ATOM 605 C CA . ALA A 1 85 ? 68.734 -5.036 -62.941 1.00 59.97 85 ALA A CA 1
ATOM 606 C C . ALA A 1 85 ? 69.161 -3.693 -63.534 1.00 59.97 85 ALA A C 1
ATOM 608 O O . ALA A 1 85 ? 70.213 -3.148 -63.199 1.00 59.97 85 ALA A O 1
ATOM 609 N N . PHE A 1 86 ? 68.379 -3.211 -64.498 1.00 56.03 86 PHE A N 1
ATOM 610 C CA . PHE A 1 86 ? 68.483 -1.848 -64.976 1.00 56.03 86 PHE A CA 1
ATOM 611 C C . PHE A 1 86 ? 68.373 -0.957 -63.742 1.00 56.03 86 PHE A C 1
ATOM 613 O O . PHE A 1 86 ? 67.407 -1.066 -62.985 1.00 56.03 86 PHE A O 1
ATOM 620 N N . ALA A 1 87 ? 69.396 -0.138 -63.503 1.00 55.72 87 ALA A N 1
ATOM 621 C CA . ALA A 1 87 ? 69.399 0.860 -62.449 1.00 55.72 87 ALA A CA 1
ATOM 622 C C . ALA A 1 87 ? 68.323 1.912 -62.771 1.00 55.72 87 ALA A C 1
ATOM 624 O O . ALA A 1 87 ? 68.608 2.980 -63.308 1.00 55.72 87 ALA A O 1
ATOM 625 N N . GLY A 1 88 ? 67.066 1.570 -62.488 1.00 59.22 88 GLY A N 1
ATOM 626 C CA . GLY A 1 88 ? 65.954 2.499 -62.427 1.00 59.22 88 GLY A CA 1
ATOM 627 C C . GLY A 1 88 ? 66.169 3.380 -61.208 1.00 59.22 88 GLY A C 1
ATOM 628 O O . GLY A 1 88 ? 66.301 2.880 -60.090 1.00 59.22 88 GLY A O 1
ATOM 629 N N . GLY A 1 89 ? 66.282 4.689 -61.432 1.00 70.19 89 GLY A N 1
ATOM 630 C CA . GLY A 1 89 ? 66.380 5.664 -60.355 1.00 70.19 89 GLY A CA 1
ATOM 631 C C . GLY A 1 89 ? 65.258 5.455 -59.337 1.00 70.19 89 GLY A C 1
ATOM 632 O O . GLY A 1 89 ? 64.149 5.076 -59.693 1.00 70.19 89 GLY A O 1
ATOM 633 N N . MET A 1 90 ? 65.550 5.726 -58.067 1.00 68.44 90 MET A N 1
ATOM 634 C CA . MET A 1 90 ? 64.668 5.548 -56.899 1.00 68.44 90 MET A CA 1
ATOM 635 C C . MET A 1 90 ? 63.270 6.198 -57.025 1.00 68.44 90 MET A C 1
ATOM 637 O O . MET A 1 90 ? 62.382 5.917 -56.226 1.00 68.44 90 MET A O 1
ATOM 641 N N . PHE A 1 91 ? 63.066 7.025 -58.050 1.00 66.88 91 PHE A N 1
ATOM 642 C CA . PHE A 1 91 ? 61.786 7.565 -58.482 1.00 66.88 91 PHE A CA 1
ATOM 643 C C . PHE A 1 91 ? 61.445 7.039 -59.882 1.00 66.88 91 PHE A C 1
ATOM 645 O O . PHE A 1 91 ? 61.659 7.715 -60.889 1.00 66.88 91 PHE A O 1
ATOM 652 N N . ASP A 1 92 ? 60.926 5.815 -59.943 1.00 69.44 92 ASP A N 1
ATOM 653 C CA . ASP A 1 92 ? 60.351 5.254 -61.164 1.00 69.44 92 ASP A CA 1
ATOM 654 C C . ASP A 1 92 ? 58.938 5.828 -61.368 1.00 69.44 92 ASP A C 1
ATOM 656 O O . ASP A 1 92 ? 57.943 5.274 -60.902 1.00 69.44 92 ASP A O 1
ATOM 660 N N . PHE A 1 93 ? 58.847 6.975 -62.053 1.00 70.94 93 PHE A N 1
ATOM 661 C CA . PHE A 1 93 ? 57.581 7.554 -62.535 1.00 70.94 93 PHE A CA 1
ATOM 662 C C . PHE A 1 93 ? 57.049 6.842 -63.793 1.00 70.94 93 PHE A C 1
ATOM 664 O O . PHE A 1 93 ? 56.417 7.456 -64.654 1.00 70.94 93 PHE A O 1
ATOM 671 N N . GLY A 1 94 ? 57.338 5.551 -63.929 1.00 77.75 94 GLY A N 1
ATOM 672 C CA . GLY A 1 94 ? 56.815 4.708 -64.987 1.00 77.75 94 GLY A CA 1
ATOM 673 C C . GLY A 1 94 ? 55.349 4.316 -64.780 1.00 77.75 94 GLY A C 1
ATOM 674 O O . GLY A 1 94 ? 54.615 4.843 -63.941 1.00 77.75 94 GLY A O 1
ATOM 675 N N . LEU A 1 95 ? 54.916 3.322 -65.558 1.00 82.69 95 LEU A N 1
ATOM 676 C CA . LEU A 1 95 ? 53.542 2.802 -65.575 1.00 82.69 95 LEU A CA 1
ATOM 677 C C . LEU A 1 95 ? 53.093 2.173 -64.234 1.00 82.69 95 LEU A C 1
ATOM 679 O O . LEU A 1 95 ? 51.905 1.925 -64.029 1.00 82.69 95 LEU A O 1
ATOM 683 N N . THR A 1 96 ? 54.020 1.939 -63.303 1.00 84.56 96 THR A N 1
ATOM 684 C CA . THR A 1 96 ? 53.770 1.336 -61.986 1.00 84.56 96 THR A CA 1
ATOM 685 C C . THR A 1 96 ? 52.940 2.238 -61.072 1.00 84.56 96 THR A C 1
ATOM 687 O O . THR A 1 96 ? 52.047 1.742 -60.387 1.00 84.56 96 THR A O 1
ATOM 690 N N . LEU A 1 97 ? 53.145 3.559 -61.104 1.00 86.88 97 LEU A N 1
ATOM 691 C CA . LEU A 1 97 ? 52.355 4.509 -60.313 1.00 86.88 97 LEU A CA 1
ATOM 692 C C . LEU A 1 97 ? 50.877 4.539 -60.740 1.00 86.88 97 LEU A C 1
ATOM 694 O O . LEU A 1 97 ? 50.015 4.336 -59.881 1.00 86.88 97 LEU A O 1
ATOM 698 N N . PRO A 1 98 ? 50.545 4.712 -62.037 1.00 86.19 98 PRO A N 1
ATOM 699 C CA . PRO A 1 98 ? 49.169 4.585 -62.512 1.00 86.19 98 PRO A CA 1
ATOM 700 C C . PRO A 1 98 ? 48.548 3.218 -62.202 1.00 86.19 98 PRO A C 1
ATOM 702 O O . PRO A 1 98 ? 47.390 3.149 -61.798 1.00 86.19 98 PRO A O 1
ATOM 705 N N . PHE A 1 99 ? 49.310 2.127 -62.337 1.00 88.75 99 PHE A N 1
ATOM 706 C CA . PHE A 1 99 ? 48.821 0.774 -62.061 1.00 88.75 99 PHE A CA 1
ATOM 707 C C . PHE A 1 99 ? 48.470 0.559 -60.578 1.00 88.75 99 PHE A C 1
ATOM 709 O O . PHE A 1 99 ? 47.401 0.031 -60.252 1.00 88.75 99 PHE A O 1
ATOM 716 N N . VAL A 1 100 ? 49.324 1.025 -59.661 1.00 90.75 100 VAL A N 1
ATOM 717 C CA . VAL A 1 100 ? 49.046 0.994 -58.217 1.00 90.75 100 VAL A CA 1
ATOM 718 C C . VAL A 1 100 ? 47.889 1.931 -57.862 1.00 90.75 100 VAL A C 1
ATOM 720 O O . VAL A 1 100 ? 47.043 1.553 -57.056 1.00 90.75 100 VAL A O 1
ATOM 723 N N . ALA A 1 101 ? 47.782 3.103 -58.497 1.00 92.00 101 ALA A N 1
ATOM 724 C CA . ALA A 1 101 ? 46.661 4.022 -58.289 1.00 92.00 101 ALA A CA 1
ATOM 725 C C . ALA A 1 101 ? 45.318 3.400 -58.707 1.00 92.00 101 ALA A C 1
ATOM 727 O O . ALA A 1 101 ? 44.354 3.454 -57.944 1.00 92.00 101 ALA A O 1
ATOM 728 N N . ILE A 1 102 ? 45.257 2.740 -59.869 1.00 94.56 102 ILE A N 1
ATOM 729 C CA . ILE A 1 102 ? 44.064 2.000 -60.314 1.00 94.56 102 ILE A CA 1
ATOM 730 C C . ILE A 1 102 ? 43.736 0.875 -59.329 1.00 94.56 102 ILE A C 1
ATOM 732 O O . ILE A 1 102 ? 42.573 0.690 -58.969 1.00 94.56 102 ILE A O 1
ATOM 736 N N . THR A 1 103 ? 44.749 0.152 -58.847 1.00 90.06 103 THR A N 1
ATOM 737 C CA . THR A 1 103 ? 44.568 -0.921 -57.857 1.00 90.06 103 THR A CA 1
ATOM 738 C C . THR A 1 103 ? 44.014 -0.377 -56.537 1.00 90.06 103 THR A C 1
ATOM 740 O O . THR A 1 103 ? 43.054 -0.930 -56.007 1.00 90.06 103 THR A O 1
ATOM 743 N N . PHE A 1 104 ? 44.548 0.738 -56.031 1.00 93.19 104 PHE A N 1
ATOM 744 C CA . PHE A 1 104 ? 44.065 1.401 -54.818 1.00 93.19 104 PHE A CA 1
ATOM 745 C C . PHE A 1 104 ? 42.625 1.906 -54.973 1.00 93.19 104 PHE A C 1
ATOM 747 O O . PHE A 1 104 ? 41.802 1.678 -54.091 1.00 93.19 104 PHE A O 1
ATOM 754 N N . LEU A 1 105 ? 42.288 2.518 -56.113 1.00 94.31 105 LEU A N 1
ATOM 755 C CA . LEU A 1 105 ? 40.922 2.961 -56.408 1.00 94.31 105 LEU A CA 1
ATOM 756 C C . LEU A 1 105 ? 39.945 1.784 -56.531 1.00 94.31 105 LEU A C 1
ATOM 758 O O . LEU A 1 105 ? 38.827 1.854 -56.021 1.00 94.31 105 LEU A O 1
ATOM 762 N N . THR A 1 106 ? 40.377 0.684 -57.151 1.00 93.94 106 THR A N 1
ATOM 763 C CA . THR A 1 106 ? 39.585 -0.553 -57.238 1.00 93.94 106 THR A CA 1
ATOM 764 C C . THR A 1 106 ? 39.325 -1.119 -55.843 1.00 93.94 106 THR A C 1
ATOM 766 O O . THR A 1 106 ? 38.191 -1.455 -55.508 1.00 93.94 106 THR A O 1
ATOM 769 N N . MET A 1 107 ? 40.355 -1.167 -54.995 1.00 93.38 107 MET A N 1
ATOM 770 C CA . MET A 1 107 ? 40.245 -1.641 -53.614 1.00 93.38 107 MET A CA 1
ATOM 771 C C . MET A 1 107 ? 39.325 -0.727 -52.786 1.00 93.38 107 MET A C 1
ATOM 773 O O . MET A 1 107 ? 38.438 -1.216 -52.092 1.00 93.38 107 MET A O 1
ATOM 777 N N . MET A 1 108 ? 39.446 0.593 -52.936 1.00 92.25 108 MET A N 1
ATOM 778 C CA . MET A 1 108 ? 38.580 1.579 -52.282 1.00 92.25 108 MET A CA 1
ATOM 779 C C . MET A 1 108 ? 37.099 1.362 -52.620 1.00 92.25 108 MET A C 1
ATOM 781 O O . MET A 1 108 ? 36.252 1.367 -51.727 1.00 92.25 108 MET A O 1
ATOM 785 N N . ALA A 1 109 ? 36.781 1.118 -53.894 1.00 92.69 109 ALA A N 1
ATOM 786 C CA . ALA A 1 109 ? 35.411 0.844 -54.321 1.00 92.69 109 ALA A CA 1
ATOM 787 C C . ALA A 1 109 ? 34.860 -0.452 -53.698 1.00 92.69 109 ALA A C 1
ATOM 789 O O . ALA A 1 109 ? 33.732 -0.464 -53.199 1.00 92.69 109 ALA A O 1
ATOM 790 N N . VAL A 1 110 ? 35.668 -1.519 -53.667 1.00 94.19 110 VAL A N 1
ATOM 791 C CA . VAL A 1 110 ? 35.297 -2.796 -53.033 1.00 94.19 110 VAL A CA 1
ATOM 792 C C . VAL A 1 110 ? 35.057 -2.615 -51.532 1.00 94.19 110 VAL A C 1
ATOM 794 O O . VAL A 1 110 ? 34.068 -3.119 -51.004 1.00 94.19 110 VAL A O 1
ATOM 797 N N . LEU A 1 111 ? 35.919 -1.867 -50.840 1.00 91.88 111 LEU A N 1
ATOM 798 C CA . LEU A 1 111 ? 35.794 -1.637 -49.400 1.00 91.88 111 LEU A CA 1
ATOM 799 C C . LEU A 1 111 ? 34.587 -0.748 -49.055 1.00 91.88 111 LEU A C 1
ATOM 801 O O . LEU A 1 111 ? 33.936 -0.966 -48.036 1.00 91.88 111 LEU A O 1
ATOM 805 N N . ASN A 1 112 ? 34.239 0.209 -49.919 1.00 91.50 112 ASN A N 1
ATOM 806 C CA . ASN A 1 112 ? 33.032 1.021 -49.761 1.00 91.50 112 ASN A CA 1
ATOM 807 C C . ASN A 1 112 ? 31.755 0.187 -49.773 1.00 91.50 112 ASN A C 1
ATOM 809 O O . ASN A 1 112 ? 30.922 0.322 -48.876 1.00 91.50 112 ASN A O 1
ATOM 813 N N . ALA A 1 113 ? 31.641 -0.726 -50.737 1.00 89.50 113 ALA A N 1
ATOM 814 C CA . ALA A 1 113 ? 30.488 -1.611 -50.823 1.00 89.50 113 ALA A CA 1
ATOM 815 C C . ALA A 1 113 ? 30.473 -2.675 -49.711 1.00 89.50 113 ALA A C 1
ATOM 817 O O . ALA A 1 113 ? 29.416 -2.961 -49.157 1.00 89.50 113 ALA A O 1
ATOM 818 N N . LEU A 1 114 ? 31.630 -3.262 -49.380 1.00 91.81 114 LEU A N 1
ATOM 819 C CA . LEU A 1 114 ? 31.691 -4.429 -48.495 1.00 91.81 114 LEU A CA 1
ATOM 820 C C . LEU A 1 114 ? 31.810 -4.084 -47.002 1.00 91.81 114 LEU A C 1
ATOM 822 O O . LEU A 1 114 ? 31.370 -4.872 -46.172 1.00 91.81 114 LEU A O 1
ATOM 826 N N . PHE A 1 115 ? 32.400 -2.940 -46.642 1.00 90.56 115 PHE A N 1
ATOM 827 C CA . PHE A 1 115 ? 32.654 -2.568 -45.243 1.00 90.56 115 PHE A CA 1
ATOM 828 C C . PHE A 1 115 ? 31.931 -1.289 -44.829 1.00 90.56 115 PHE A C 1
ATOM 830 O O . PHE A 1 115 ? 31.249 -1.288 -43.808 1.00 90.56 115 PHE A O 1
ATOM 837 N N . TYR A 1 116 ? 32.066 -0.199 -45.588 1.00 92.44 116 TYR A N 1
ATOM 838 C CA . TYR A 1 116 ? 31.551 1.099 -45.137 1.00 92.44 116 TYR A CA 1
ATOM 839 C C . TYR A 1 116 ? 30.017 1.170 -45.163 1.00 92.44 116 TYR A C 1
ATOM 841 O O . TYR A 1 116 ? 29.423 1.626 -44.187 1.00 92.44 116 TYR A O 1
ATOM 849 N N . ALA A 1 117 ? 29.372 0.659 -46.218 1.00 89.62 117 ALA A N 1
ATOM 850 C CA . ALA A 1 117 ? 27.911 0.604 -46.309 1.00 89.62 117 ALA A CA 1
ATOM 851 C C . ALA A 1 117 ? 27.244 -0.232 -45.188 1.00 89.62 117 ALA A C 1
ATOM 853 O O . ALA A 1 117 ? 26.423 0.330 -44.461 1.00 89.62 117 ALA A O 1
ATOM 854 N N . PRO A 1 118 ? 27.608 -1.514 -44.961 1.00 93.31 118 PRO A N 1
ATOM 855 C CA . PRO A 1 118 ? 26.957 -2.316 -43.920 1.00 93.31 118 PRO A CA 1
ATOM 856 C C . PRO A 1 118 ? 27.262 -1.826 -42.497 1.00 93.31 118 PRO A C 1
ATOM 858 O O . PRO A 1 118 ? 26.410 -1.913 -41.616 1.00 93.31 118 PRO A O 1
ATOM 861 N N . VAL A 1 119 ? 28.456 -1.273 -42.241 1.00 94.12 119 VAL A N 1
ATOM 862 C CA . VAL A 1 119 ? 28.770 -0.694 -40.922 1.00 94.12 119 VAL A CA 1
ATOM 863 C C . VAL A 1 119 ? 27.945 0.567 -40.664 1.00 94.12 119 VAL A C 1
ATOM 865 O O . VAL A 1 119 ? 27.505 0.768 -39.533 1.00 94.12 119 VAL A O 1
ATOM 868 N N . GLY A 1 120 ? 27.720 1.397 -41.687 1.00 92.94 120 GLY A N 1
ATOM 869 C CA . GLY A 1 120 ? 26.853 2.571 -41.584 1.00 92.94 120 GLY A CA 1
ATOM 870 C C . GLY A 1 120 ? 25.411 2.199 -41.231 1.00 92.94 120 GLY A C 1
ATOM 871 O O . GLY A 1 120 ? 24.847 2.780 -40.306 1.00 92.94 120 GLY A O 1
ATOM 872 N N . GLU A 1 121 ? 24.856 1.185 -41.898 1.00 93.31 121 GLU A N 1
ATOM 873 C CA . GLU A 1 121 ? 23.504 0.675 -41.630 1.00 93.31 121 GLU A CA 1
ATOM 874 C C . GLU A 1 121 ? 23.362 0.146 -40.194 1.00 93.31 121 GLU A C 1
ATOM 876 O O . GLU A 1 121 ? 22.463 0.560 -39.467 1.00 93.31 121 GLU A O 1
ATOM 881 N N . GLU A 1 122 ? 24.309 -0.669 -39.718 1.00 94.62 122 GLU A N 1
ATOM 882 C CA . GLU A 1 122 ? 24.272 -1.197 -38.346 1.00 94.62 122 GLU A CA 1
ATOM 883 C C . GLU A 1 122 ? 24.451 -0.089 -37.287 1.00 94.62 122 GLU A C 1
ATOM 885 O O . GLU A 1 122 ? 23.961 -0.199 -36.162 1.00 94.62 122 GLU A O 1
ATOM 890 N N . MET A 1 123 ? 25.196 0.983 -37.586 1.00 95.19 123 MET A N 1
ATOM 891 C CA . MET A 1 123 ? 25.286 2.143 -36.684 1.00 95.19 123 MET A CA 1
ATOM 892 C C . MET A 1 123 ? 23.953 2.888 -36.596 1.00 95.19 123 MET A C 1
ATOM 894 O O . MET A 1 123 ? 23.534 3.230 -35.489 1.00 95.19 123 MET A O 1
ATOM 898 N N . GLU A 1 124 ? 23.275 3.090 -37.725 1.00 94.44 124 GLU A N 1
ATOM 899 C CA . GLU A 1 124 ? 21.963 3.739 -37.761 1.00 94.44 124 GLU A CA 1
ATOM 900 C C . GLU A 1 124 ? 20.899 2.893 -37.046 1.00 94.44 124 GLU A C 1
ATOM 902 O O . GLU A 1 124 ? 20.173 3.403 -36.193 1.00 94.44 124 GLU A O 1
ATOM 907 N N . ASP A 1 125 ? 20.871 1.580 -37.287 1.00 96.25 125 ASP A N 1
ATOM 908 C CA . ASP A 1 125 ? 19.960 0.650 -36.613 1.00 96.25 125 ASP A CA 1
ATOM 909 C C . ASP A 1 125 ? 20.165 0.627 -35.096 1.00 96.25 125 ASP A C 1
ATOM 911 O O . ASP A 1 125 ? 19.197 0.625 -34.325 1.00 96.25 125 ASP A O 1
ATOM 915 N N . ARG A 1 126 ? 21.423 0.644 -34.637 1.00 96.81 126 ARG A N 1
ATOM 916 C CA . ARG A 1 126 ? 21.742 0.756 -33.206 1.00 96.81 126 ARG A CA 1
ATOM 917 C C . ARG A 1 126 ? 21.297 2.090 -32.632 1.00 96.81 126 ARG A C 1
ATOM 919 O O . ARG A 1 126 ? 20.715 2.100 -31.549 1.00 96.81 126 ARG A O 1
ATOM 926 N N . ASN A 1 127 ? 21.542 3.190 -33.339 1.00 95.88 127 ASN A N 1
ATOM 927 C CA . ASN A 1 127 ? 21.132 4.517 -32.893 1.00 95.88 127 ASN A CA 1
ATOM 928 C C . ASN A 1 127 ? 19.603 4.606 -32.775 1.00 95.88 127 ASN A C 1
ATOM 930 O O . ASN A 1 127 ? 19.073 5.015 -31.743 1.00 95.88 127 ASN A O 1
ATOM 934 N N . LYS A 1 128 ? 18.881 4.104 -33.780 1.00 96.81 128 LYS A N 1
ATOM 935 C CA . LYS A 1 128 ? 17.419 4.031 -33.783 1.00 96.81 128 LYS A CA 1
ATOM 936 C C . LYS A 1 128 ? 16.877 3.175 -32.641 1.00 96.81 128 LYS A C 1
ATOM 938 O O . LYS A 1 128 ? 15.967 3.615 -31.941 1.00 96.81 128 LYS A O 1
ATOM 943 N N . LYS A 1 129 ? 17.443 1.983 -32.413 1.00 96.44 129 LYS A N 1
ATOM 944 C CA . LYS A 1 129 ? 17.064 1.124 -31.277 1.00 96.44 129 LYS A CA 1
ATOM 945 C C . LYS A 1 129 ? 17.331 1.814 -29.944 1.00 96.44 129 LYS A C 1
ATOM 947 O O . LYS A 1 129 ? 16.471 1.776 -29.075 1.00 96.44 129 LYS A O 1
ATOM 952 N N . LEU A 1 130 ? 18.478 2.475 -29.792 1.00 97.00 130 LEU A N 1
ATOM 953 C CA . LEU A 1 130 ? 18.824 3.184 -28.563 1.00 97.00 130 LEU A CA 1
ATOM 954 C C . LEU A 1 130 ? 17.833 4.317 -28.276 1.00 97.00 130 LEU A C 1
ATOM 956 O O . LEU A 1 130 ? 17.310 4.397 -27.168 1.00 97.00 130 LEU A O 1
ATOM 960 N N . LEU A 1 131 ? 17.520 5.143 -29.277 1.00 96.25 131 LEU A N 1
ATOM 961 C CA . LEU A 1 131 ? 16.529 6.213 -29.143 1.00 96.25 131 LEU A CA 1
ATOM 962 C C . LEU A 1 131 ? 15.130 5.664 -28.838 1.00 96.25 131 LEU A C 1
ATOM 964 O O . LEU A 1 131 ? 14.443 6.199 -27.970 1.00 96.25 131 LEU A O 1
ATOM 968 N N . GLN A 1 132 ? 14.725 4.573 -29.495 1.00 97.06 132 GLN A N 1
ATOM 969 C CA . GLN A 1 132 ? 13.437 3.930 -29.243 1.00 97.06 132 GLN A CA 1
ATOM 970 C C . GLN A 1 132 ? 13.355 3.357 -27.824 1.00 97.06 132 GLN A C 1
ATOM 972 O O . GLN A 1 132 ? 12.381 3.617 -27.127 1.00 97.06 132 GLN A O 1
ATOM 977 N N . THR A 1 133 ? 14.369 2.617 -27.372 1.00 95.38 133 THR A N 1
ATOM 978 C CA . THR A 1 133 ? 14.403 2.054 -26.015 1.00 95.38 133 THR A CA 1
ATOM 979 C C . THR A 1 133 ? 14.450 3.148 -24.954 1.00 95.38 133 THR A C 1
ATOM 981 O O . THR A 1 133 ? 13.811 2.998 -23.919 1.00 95.38 133 THR A O 1
ATOM 984 N N . LEU A 1 134 ? 15.159 4.256 -25.194 1.00 95.88 134 LEU A N 1
ATOM 985 C CA . LEU A 1 134 ? 15.147 5.402 -24.282 1.00 95.88 134 LEU A CA 1
ATOM 986 C C . LEU A 1 134 ? 13.757 6.040 -24.209 1.00 95.88 134 LEU A C 1
ATOM 988 O O . LEU A 1 134 ? 13.263 6.247 -23.106 1.00 95.88 134 LEU A O 1
ATOM 992 N N . SER A 1 135 ? 13.110 6.281 -25.353 1.00 96.31 135 SER A N 1
ATOM 993 C CA . SER A 1 135 ? 11.739 6.806 -25.404 1.00 96.31 135 SER A CA 1
ATOM 994 C C . SER A 1 135 ? 10.741 5.874 -24.716 1.00 96.31 135 SER A C 1
ATOM 996 O O . SER A 1 135 ? 9.879 6.320 -23.966 1.00 96.31 135 SER A O 1
ATOM 998 N N . GLU A 1 136 ? 10.854 4.567 -24.943 1.00 96.00 136 GLU A N 1
ATOM 999 C CA . GLU A 1 136 ? 9.983 3.585 -24.305 1.00 96.00 136 GLU A CA 1
ATOM 1000 C C . GLU A 1 136 ? 10.242 3.521 -22.798 1.00 96.00 136 GLU A C 1
ATOM 1002 O O . GLU A 1 136 ? 9.298 3.488 -22.017 1.00 96.00 136 GLU A O 1
ATOM 1007 N N . ALA A 1 137 ? 11.502 3.570 -22.361 1.00 95.44 137 ALA A N 1
ATOM 1008 C CA . ALA A 1 137 ? 11.838 3.612 -20.944 1.00 95.44 137 ALA A CA 1
ATOM 1009 C C . ALA A 1 137 ? 11.289 4.875 -20.263 1.00 95.44 137 ALA A C 1
ATOM 1011 O O . ALA A 1 137 ? 10.771 4.773 -19.150 1.00 95.44 137 ALA A O 1
ATOM 1012 N N . THR A 1 138 ? 11.349 6.041 -20.918 1.00 94.94 138 THR A N 1
ATOM 1013 C CA . THR A 1 138 ? 10.742 7.268 -20.381 1.00 94.94 138 THR A CA 1
ATOM 1014 C C . THR A 1 138 ? 9.224 7.167 -20.316 1.00 94.94 138 THR A C 1
ATOM 1016 O O . THR A 1 138 ? 8.650 7.498 -19.283 1.00 94.94 138 THR A O 1
ATOM 1019 N N . ASP A 1 139 ? 8.575 6.629 -21.351 1.00 96.88 139 ASP A N 1
ATOM 1020 C CA . ASP A 1 139 ? 7.120 6.438 -21.359 1.00 96.88 139 ASP A CA 1
ATOM 1021 C C . ASP A 1 139 ? 6.673 5.443 -20.281 1.00 96.88 139 ASP A C 1
ATOM 1023 O O . ASP A 1 139 ? 5.659 5.648 -19.613 1.00 96.88 139 ASP A O 1
ATOM 1027 N N . MET A 1 140 ? 7.420 4.351 -20.097 1.00 94.75 140 MET A N 1
ATOM 1028 C CA . MET A 1 140 ? 7.141 3.359 -19.058 1.00 94.75 140 MET A CA 1
ATOM 1029 C C . MET A 1 140 ? 7.359 3.936 -17.660 1.00 94.75 140 MET A C 1
ATOM 1031 O O . MET A 1 140 ? 6.582 3.621 -16.761 1.00 94.75 140 MET A O 1
ATOM 1035 N N . LEU A 1 141 ? 8.367 4.795 -17.476 1.00 95.94 141 LEU A N 1
ATOM 1036 C CA . LEU A 1 141 ? 8.590 5.496 -16.215 1.00 95.94 141 LEU A CA 1
ATOM 1037 C C . LEU A 1 141 ? 7.428 6.446 -15.902 1.00 95.94 141 LEU A C 1
ATOM 1039 O O . LEU A 1 141 ? 6.861 6.362 -14.818 1.00 95.94 141 LEU A O 1
ATOM 1043 N N . SER A 1 142 ? 7.002 7.266 -16.867 1.00 96.19 142 SER A N 1
ATOM 1044 C CA . SER A 1 142 ? 5.848 8.156 -16.686 1.00 96.19 142 SER A CA 1
ATOM 1045 C C . SER A 1 142 ? 4.560 7.384 -16.383 1.00 96.19 142 SER A C 1
ATOM 1047 O O . SER A 1 142 ? 3.834 7.747 -15.462 1.00 96.19 142 SER A O 1
ATOM 1049 N N . LYS A 1 143 ? 4.305 6.264 -17.074 1.00 95.69 143 LYS A N 1
ATOM 1050 C CA . LYS A 1 143 ? 3.158 5.386 -16.769 1.00 95.69 143 LYS A CA 1
ATOM 1051 C C . LYS 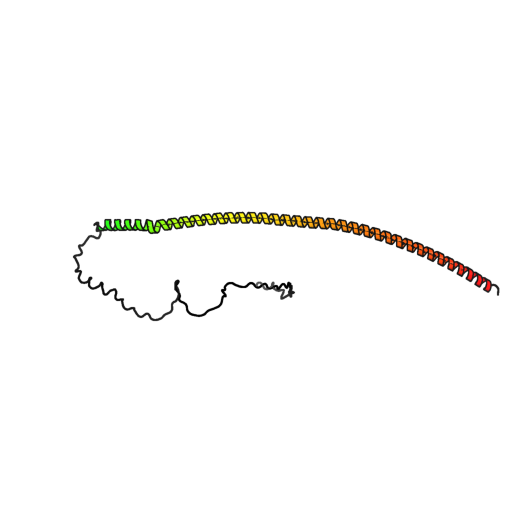A 1 143 ? 3.248 4.768 -15.376 1.00 95.69 143 LYS A C 1
ATOM 1053 O O . LYS A 1 143 ? 2.229 4.618 -14.707 1.00 95.69 143 LYS A O 1
ATOM 1058 N N . ALA A 1 144 ? 4.441 4.368 -14.939 1.00 95.38 144 ALA A N 1
ATOM 1059 C CA . ALA A 1 144 ? 4.635 3.827 -13.598 1.00 95.38 144 ALA A CA 1
ATOM 1060 C C . ALA A 1 144 ? 4.343 4.886 -12.524 1.00 95.38 144 ALA A C 1
ATOM 1062 O O . ALA A 1 144 ? 3.668 4.568 -11.544 1.00 95.38 144 ALA A O 1
ATOM 1063 N N . ASP A 1 145 ? 4.776 6.130 -12.741 1.00 96.19 145 ASP A N 1
ATOM 1064 C CA . ASP A 1 145 ? 4.487 7.258 -11.853 1.00 96.19 145 ASP A CA 1
ATOM 1065 C C . ASP A 1 145 ? 2.979 7.558 -11.792 1.00 96.19 145 ASP A C 1
ATOM 1067 O O . ASP A 1 145 ? 2.425 7.684 -10.699 1.00 96.19 145 ASP A O 1
ATOM 1071 N N . GLU A 1 146 ? 2.285 7.591 -12.935 1.00 96.94 146 GLU A N 1
ATOM 1072 C CA . GLU A 1 146 ? 0.821 7.752 -12.993 1.00 96.94 146 GLU A CA 1
ATOM 1073 C C . GLU A 1 146 ? 0.099 6.650 -12.205 1.00 96.94 146 GLU A C 1
ATOM 1075 O O . GLU A 1 146 ? -0.733 6.929 -11.338 1.00 96.94 146 GLU A O 1
ATOM 1080 N N . ILE A 1 147 ? 0.472 5.388 -12.439 1.00 96.75 147 ILE A N 1
ATOM 1081 C CA . ILE A 1 147 ? -0.079 4.241 -11.711 1.00 96.75 147 ILE A CA 1
ATOM 1082 C C . ILE A 1 147 ? 0.192 4.383 -10.208 1.00 96.75 147 ILE A C 1
ATOM 1084 O O . ILE A 1 147 ? -0.693 4.126 -9.386 1.00 96.75 147 ILE A O 1
ATOM 1088 N N . GLN A 1 148 ? 1.396 4.801 -9.820 1.00 95.75 148 GLN A N 1
ATOM 1089 C CA . GLN A 1 148 ? 1.748 4.996 -8.418 1.00 95.75 148 GLN A CA 1
ATOM 1090 C C . GLN A 1 148 ? 0.888 6.083 -7.760 1.00 95.75 148 GLN A C 1
ATOM 1092 O O . GLN A 1 148 ? 0.422 5.877 -6.632 1.00 95.75 148 GLN A O 1
ATOM 1097 N N . VAL A 1 149 ? 0.649 7.206 -8.442 1.00 97.69 149 VAL A N 1
ATOM 1098 C CA . VAL A 1 149 ? -0.225 8.283 -7.952 1.00 97.69 149 VAL A CA 1
ATOM 1099 C C . VAL A 1 149 ? -1.650 7.762 -7.765 1.00 97.69 149 VAL A C 1
ATOM 1101 O O . VAL A 1 149 ? -2.178 7.842 -6.653 1.00 97.69 149 VAL A O 1
ATOM 1104 N N . ASP A 1 150 ? -2.217 7.106 -8.778 1.00 97.19 150 ASP A N 1
ATOM 1105 C CA . ASP A 1 150 ? -3.563 6.525 -8.729 1.00 97.19 150 ASP A CA 1
ATOM 1106 C C . ASP A 1 150 ? -3.745 5.550 -7.559 1.00 97.19 150 ASP A C 1
ATOM 1108 O O . ASP A 1 150 ? -4.741 5.594 -6.829 1.00 97.19 150 ASP A O 1
ATOM 1112 N N . TYR A 1 151 ? -2.794 4.632 -7.360 1.00 97.50 151 TYR A N 1
ATOM 1113 C CA . TYR A 1 151 ? -2.864 3.681 -6.247 1.00 97.50 151 TYR A CA 1
ATOM 1114 C C . TYR A 1 151 ? -2.680 4.365 -4.894 1.00 97.50 151 TYR A C 1
ATOM 1116 O O . TYR A 1 151 ? -3.337 3.977 -3.925 1.00 97.50 151 TYR A O 1
ATOM 1124 N N . THR A 1 152 ? -1.839 5.395 -4.814 1.00 97.12 152 THR A N 1
ATOM 1125 C CA . THR A 1 152 ? -1.675 6.184 -3.586 1.00 97.12 152 THR A CA 1
ATOM 1126 C C . THR A 1 152 ? -2.979 6.886 -3.213 1.00 97.12 152 THR A C 1
ATOM 1128 O O . THR A 1 152 ? -3.399 6.838 -2.052 1.00 97.12 152 THR A O 1
ATOM 1131 N N . GLU A 1 153 ? -3.673 7.465 -4.193 1.00 97.75 153 GLU A N 1
ATOM 1132 C CA . GLU A 1 153 ? -4.983 8.084 -3.995 1.00 97.75 153 GLU A CA 1
ATOM 1133 C C . GLU A 1 153 ? -6.051 7.065 -3.595 1.00 97.75 153 GLU A C 1
ATOM 1135 O O . GLU A 1 153 ? -6.773 7.295 -2.622 1.00 97.75 153 GLU A O 1
ATOM 1140 N N . LYS A 1 154 ? -6.105 5.903 -4.260 1.00 97.38 154 LYS A N 1
ATOM 1141 C CA . LYS A 1 154 ? -7.025 4.807 -3.903 1.00 97.38 154 LYS A CA 1
ATOM 1142 C C . LYS A 1 154 ? -6.792 4.304 -2.480 1.00 97.38 154 LYS A C 1
ATOM 1144 O O . LYS A 1 154 ? -7.752 4.091 -1.743 1.00 97.38 154 LYS A O 1
ATOM 1149 N N . ILE A 1 155 ? -5.533 4.152 -2.057 1.00 98.00 155 ILE A N 1
ATOM 1150 C CA . ILE A 1 155 ? -5.196 3.764 -0.678 1.00 98.00 155 ILE A CA 1
ATOM 1151 C C . ILE A 1 155 ? -5.645 4.844 0.309 1.00 98.00 155 ILE A C 1
ATOM 1153 O O . ILE A 1 155 ? -6.183 4.515 1.370 1.00 98.00 155 ILE A O 1
ATOM 1157 N N . ARG A 1 156 ? -5.445 6.127 -0.017 1.00 98.00 156 ARG A N 1
ATOM 1158 C CA . ARG A 1 156 ? -5.906 7.237 0.827 1.00 98.00 156 ARG A CA 1
ATOM 1159 C C . ARG A 1 156 ? -7.430 7.233 0.955 1.00 98.00 156 ARG A C 1
ATOM 1161 O O . ARG A 1 156 ? -7.927 7.249 2.078 1.00 98.00 156 ARG A O 1
ATOM 1168 N N . ALA A 1 157 ? -8.150 7.131 -0.161 1.00 97.88 157 ALA A N 1
ATOM 1169 C CA . ALA A 1 157 ? -9.608 7.068 -0.192 1.00 97.88 157 ALA A CA 1
ATOM 1170 C C . ALA A 1 157 ? -10.145 5.873 0.614 1.00 97.88 157 ALA A C 1
ATOM 1172 O O . ALA A 1 157 ? -10.978 6.058 1.497 1.00 97.88 157 ALA A O 1
ATOM 1173 N N . ALA A 1 158 ? -9.592 4.672 0.417 1.00 97.25 158 ALA A N 1
ATOM 1174 C CA . ALA A 1 158 ? -9.992 3.480 1.167 1.00 97.25 158 ALA A CA 1
ATOM 1175 C C . ALA A 1 158 ? -9.750 3.623 2.682 1.00 97.25 158 ALA A C 1
ATOM 1177 O O . ALA A 1 158 ? -10.570 3.190 3.494 1.00 97.25 158 ALA A O 1
ATOM 1178 N N . ARG A 1 159 ? -8.642 4.260 3.094 1.00 97.56 159 ARG A N 1
ATOM 1179 C CA . ARG A 1 159 ? -8.377 4.563 4.513 1.00 97.56 159 ARG A CA 1
ATOM 1180 C C . ARG A 1 159 ? -9.378 5.564 5.077 1.00 97.56 159 ARG A C 1
ATOM 1182 O O . ARG A 1 159 ? -9.842 5.387 6.204 1.00 97.56 159 ARG A O 1
ATOM 1189 N N . GLU A 1 160 ? -9.712 6.601 4.316 1.00 98.06 160 GLU A N 1
ATOM 1190 C CA . GLU A 1 160 ? -10.720 7.581 4.715 1.00 98.06 160 GLU A CA 1
ATOM 1191 C C . GLU A 1 160 ? -12.097 6.931 4.861 1.00 98.06 160 GLU A C 1
ATOM 1193 O O . GLU A 1 160 ? -12.741 7.117 5.894 1.00 98.06 160 GLU A O 1
ATOM 1198 N N . GLU A 1 161 ? -12.522 6.122 3.893 1.00 97.50 161 GLU A N 1
ATOM 1199 C CA . GLU A 1 161 ? -13.778 5.367 3.938 1.00 97.50 161 GLU A CA 1
ATOM 1200 C C . GLU A 1 161 ? -13.829 4.404 5.124 1.00 97.50 161 GLU A C 1
ATOM 1202 O O . GLU A 1 161 ? -14.792 4.434 5.889 1.00 97.50 161 GLU A O 1
ATOM 1207 N N . ALA A 1 162 ? -12.770 3.623 5.357 1.00 97.25 162 ALA A N 1
ATOM 1208 C CA . ALA A 1 162 ? -12.686 2.744 6.521 1.00 97.25 162 ALA A CA 1
ATOM 1209 C C . ALA A 1 162 ? -12.770 3.537 7.835 1.00 97.25 162 ALA A C 1
ATOM 1211 O O . ALA A 1 162 ? -13.486 3.146 8.757 1.00 97.25 162 ALA A O 1
ATOM 1212 N N . SER A 1 163 ? -12.090 4.686 7.923 1.00 96.00 163 SER A N 1
ATOM 1213 C CA . SER A 1 163 ? -12.152 5.544 9.111 1.00 96.00 163 SER A CA 1
ATOM 1214 C C . SER A 1 163 ? -13.547 6.141 9.331 1.00 96.00 163 SER A C 1
ATOM 1216 O O . SER A 1 163 ? -13.996 6.231 10.475 1.00 96.00 163 SER A O 1
ATOM 1218 N N . LYS A 1 164 ? -14.253 6.513 8.252 1.00 98.12 164 LYS A N 1
ATOM 1219 C CA . LYS A 1 164 ? -15.640 6.997 8.294 1.00 98.12 164 LYS A CA 1
ATOM 1220 C C . LYS A 1 164 ? -16.578 5.882 8.741 1.00 98.12 164 LYS A C 1
ATOM 1222 O O . LYS A 1 164 ? -17.349 6.101 9.667 1.00 98.12 164 LYS A O 1
ATOM 1227 N N . ALA A 1 165 ? -16.454 4.686 8.168 1.00 97.56 165 ALA A N 1
ATOM 1228 C CA . ALA A 1 165 ? -17.246 3.525 8.554 1.00 97.56 165 ALA A CA 1
ATOM 1229 C C . ALA A 1 165 ? -17.059 3.192 10.041 1.00 97.56 165 ALA A C 1
ATOM 1231 O O . ALA A 1 165 ? -18.037 3.081 10.770 1.00 97.56 165 ALA A O 1
ATOM 1232 N N . VAL A 1 166 ? -15.814 3.128 10.530 1.00 97.94 166 VAL A N 1
ATOM 1233 C CA . VAL A 1 166 ? -15.535 2.872 11.955 1.00 97.94 166 VAL A CA 1
ATOM 1234 C C . VAL A 1 166 ? -16.149 3.948 12.854 1.00 97.94 166 VAL A C 1
ATOM 1236 O O . VAL A 1 166 ? -16.682 3.618 13.910 1.00 97.94 166 VAL A O 1
ATOM 1239 N N . LYS A 1 167 ? -16.093 5.226 12.459 1.00 97.94 167 LYS A N 1
ATOM 1240 C CA . LYS A 1 167 ? -16.730 6.314 13.218 1.00 97.94 167 LYS A CA 1
ATOM 1241 C C . LYS A 1 167 ? -18.250 6.170 13.254 1.00 97.94 167 LYS A C 1
ATOM 1243 O O . LYS A 1 167 ? -18.815 6.287 14.334 1.00 97.94 167 LYS A O 1
ATOM 1248 N N . LEU A 1 168 ? -18.882 5.881 12.117 1.00 97.94 168 LEU A N 1
ATOM 1249 C CA . LEU A 1 168 ? -20.329 5.672 12.035 1.00 97.94 168 LEU A CA 1
ATOM 1250 C C . LEU A 1 168 ? -20.767 4.483 12.894 1.00 97.94 168 LEU A C 1
ATOM 1252 O O . LEU A 1 168 ? -21.626 4.647 13.751 1.00 97.94 168 LEU A O 1
ATOM 1256 N N . TYR A 1 169 ? -20.101 3.332 12.769 1.00 97.56 169 TYR A N 1
ATOM 1257 C CA . TYR A 1 169 ? -20.409 2.159 13.591 1.00 97.56 169 TYR A CA 1
ATOM 1258 C C . TYR A 1 169 ? -20.255 2.432 15.088 1.00 97.56 169 TYR A C 1
ATOM 1260 O O . TYR A 1 169 ? -21.075 1.971 15.879 1.00 97.56 169 TYR A O 1
ATOM 1268 N N . ARG A 1 170 ? -19.225 3.185 15.499 1.00 97.38 170 ARG A N 1
ATOM 1269 C CA . ARG A 1 170 ? -19.063 3.584 16.906 1.00 97.38 170 ARG A CA 1
ATOM 1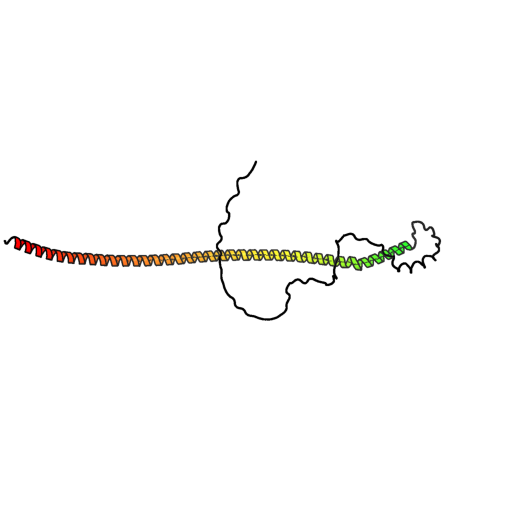270 C C . ARG A 1 170 ? -20.211 4.472 17.369 1.00 97.38 170 ARG A C 1
ATOM 1272 O O . ARG A 1 170 ? -20.795 4.169 18.398 1.00 97.38 170 ARG A O 1
ATOM 1279 N N . GLN A 1 171 ? -20.570 5.490 16.589 1.00 97.88 171 GLN A N 1
ATOM 1280 C CA . GLN A 1 171 ? -21.679 6.391 16.914 1.00 97.88 171 GLN A CA 1
ATOM 1281 C C . GLN A 1 171 ? -23.018 5.649 17.005 1.00 97.88 171 GLN A C 1
ATOM 1283 O O . GLN A 1 171 ? -23.778 5.865 17.943 1.00 97.88 171 GLN A O 1
ATOM 1288 N N . GLU A 1 172 ? -23.305 4.752 16.062 1.00 97.25 172 GLU A N 1
ATOM 1289 C CA . GLU A 1 172 ? -24.519 3.931 16.090 1.00 97.25 172 GLU A CA 1
ATOM 1290 C C . GLU A 1 172 ? -24.534 2.992 17.300 1.00 97.25 172 GLU A C 1
ATOM 1292 O O . GLU A 1 172 ? -25.545 2.890 17.993 1.00 97.25 172 GLU A O 1
ATOM 1297 N N . THR A 1 173 ? -23.404 2.349 17.602 1.00 96.94 173 THR A N 1
ATOM 1298 C CA . THR A 1 173 ? -23.288 1.447 18.757 1.00 96.94 173 THR A CA 1
ATOM 1299 C C . THR A 1 173 ? -23.428 2.209 20.072 1.00 96.94 173 THR A C 1
ATOM 1301 O O . THR A 1 173 ? -24.132 1.744 20.961 1.00 96.94 173 THR A O 1
ATOM 1304 N N . GLU A 1 174 ? -22.816 3.388 20.198 1.00 96.88 174 GLU A N 1
ATOM 1305 C CA . GLU A 1 174 ? -22.963 4.267 21.364 1.00 96.88 174 GLU A CA 1
ATOM 1306 C C . GLU A 1 174 ? -24.433 4.651 21.573 1.00 96.88 174 GLU A C 1
ATOM 1308 O O . GLU A 1 174 ? -24.953 4.473 22.672 1.00 96.88 174 GLU A O 1
ATOM 1313 N N . GLN A 1 175 ? -25.149 5.043 20.513 1.00 97.12 175 GLN A N 1
ATOM 1314 C CA . GLN A 1 175 ? -26.584 5.342 20.600 1.00 97.12 175 GLN A CA 1
ATOM 1315 C C . GLN A 1 175 ? -27.429 4.129 21.013 1.00 97.12 175 GLN A C 1
ATOM 1317 O O . GLN A 1 175 ? -28.419 4.279 21.733 1.00 97.12 175 GLN A O 1
ATOM 1322 N N . VAL A 1 176 ? -27.087 2.926 20.543 1.00 97.75 176 VAL A N 1
ATOM 1323 C CA . VAL A 1 176 ? -27.781 1.691 20.944 1.00 97.75 176 VAL A CA 1
ATOM 1324 C C . VAL A 1 176 ? -27.494 1.370 22.410 1.00 97.75 176 VAL A C 1
ATOM 1326 O O . VAL A 1 176 ? -28.434 1.130 23.165 1.00 97.75 176 VAL A O 1
ATOM 1329 N N . ILE A 1 177 ? -26.231 1.446 22.834 1.00 97.94 177 ILE A N 1
ATOM 1330 C CA . ILE A 1 177 ? -25.820 1.217 24.224 1.00 97.94 177 ILE A CA 1
ATOM 1331 C C . ILE A 1 177 ? -26.518 2.207 25.161 1.00 97.94 177 ILE A C 1
ATOM 1333 O O . ILE A 1 177 ? -27.053 1.797 26.187 1.00 97.94 177 ILE A O 1
ATOM 1337 N N . GLU A 1 178 ? -26.568 3.494 24.815 1.00 97.12 178 GLU A N 1
ATOM 1338 C CA . GLU A 1 178 ? -27.262 4.509 25.615 1.00 97.12 178 GLU A CA 1
ATOM 1339 C C . GLU A 1 178 ? -28.752 4.188 25.780 1.00 97.12 178 GLU A C 1
ATOM 1341 O O . GLU A 1 178 ? -29.284 4.268 26.892 1.00 97.12 178 GLU A O 1
ATOM 1346 N N . LYS A 1 179 ? -29.425 3.758 24.703 1.00 97.25 179 LYS A N 1
ATOM 1347 C CA . LYS A 1 179 ? -30.835 3.336 24.753 1.00 97.25 179 LYS A CA 1
ATOM 1348 C C . LYS A 1 179 ? -31.033 2.104 25.629 1.00 97.25 179 LYS A C 1
ATOM 1350 O O . LYS A 1 179 ? -31.973 2.071 26.423 1.00 97.25 179 LYS A O 1
ATOM 1355 N N . GLU A 1 180 ? -30.164 1.104 25.507 1.00 97.00 180 GLU A N 1
ATOM 1356 C CA . GLU A 1 180 ? -30.234 -0.110 26.322 1.00 97.00 180 GLU A CA 1
ATOM 1357 C C . GLU A 1 180 ? -29.965 0.177 27.800 1.00 97.00 180 GLU A C 1
ATOM 1359 O O . GLU A 1 180 ? -30.687 -0.329 28.658 1.00 97.00 180 GLU A O 1
ATOM 1364 N N . ILE A 1 181 ? -28.991 1.038 28.113 1.00 97.44 181 ILE A N 1
ATOM 1365 C CA . ILE A 1 181 ? -28.712 1.475 29.485 1.00 97.44 181 ILE A CA 1
ATOM 1366 C C . ILE A 1 181 ? -29.915 2.226 30.055 1.00 97.44 181 ILE A C 1
ATOM 1368 O O . ILE A 1 181 ? -30.338 1.916 31.168 1.00 97.44 181 ILE A O 1
ATOM 1372 N N . ALA A 1 182 ? -30.500 3.166 29.309 1.00 97.31 182 ALA A N 1
ATOM 1373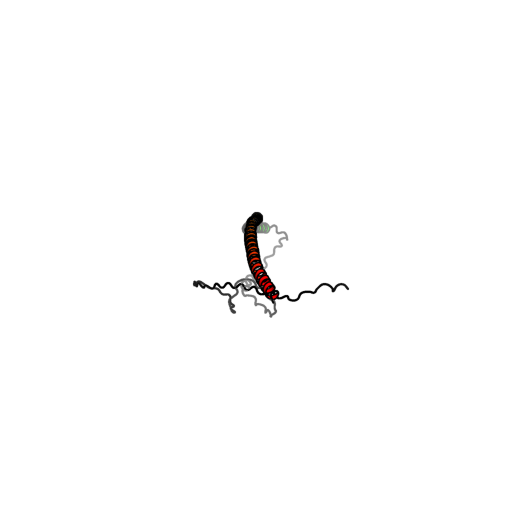 C CA . ALA A 1 182 ? -31.680 3.904 29.757 1.00 97.31 182 ALA A CA 1
ATOM 1374 C C . ALA A 1 182 ? -32.877 2.967 30.009 1.00 97.31 182 ALA A C 1
ATOM 1376 O O . ALA A 1 182 ? -33.540 3.061 31.046 1.00 97.31 182 ALA A O 1
ATOM 1377 N N . ALA A 1 183 ? -33.121 2.009 29.108 1.00 96.75 183 ALA A N 1
ATOM 1378 C CA . ALA A 1 183 ? -34.167 1.004 29.279 1.00 96.75 183 ALA A CA 1
ATOM 1379 C C . ALA A 1 183 ? -33.897 0.091 30.489 1.00 96.75 183 ALA A C 1
ATOM 1381 O O . ALA A 1 183 ? -34.799 -0.166 31.288 1.00 96.75 183 ALA A O 1
ATOM 1382 N N . ALA A 1 184 ? -32.657 -0.371 30.666 1.00 96.50 184 ALA A N 1
ATOM 1383 C CA . ALA A 1 184 ? -32.262 -1.204 31.797 1.00 96.50 184 ALA A CA 1
ATOM 1384 C C . ALA A 1 184 ? -32.380 -0.452 33.132 1.00 96.50 184 ALA A C 1
ATOM 1386 O O . ALA A 1 184 ? -32.858 -1.024 34.114 1.00 96.50 184 ALA A O 1
ATOM 1387 N N . GLN A 1 185 ? -32.002 0.830 33.168 1.00 96.62 185 GLN A N 1
ATOM 1388 C CA . GLN A 1 185 ? -32.184 1.702 34.328 1.00 96.62 185 GLN A CA 1
ATOM 1389 C C . GLN A 1 185 ? -33.665 1.836 34.679 1.00 96.62 185 GLN A C 1
ATOM 1391 O O . GLN A 1 185 ? -34.026 1.541 35.816 1.00 96.62 185 GLN A O 1
ATOM 1396 N N . TYR A 1 186 ? -34.528 2.136 33.702 1.00 96.88 186 TYR A N 1
ATOM 1397 C CA . TYR A 1 186 ? -35.975 2.214 33.918 1.00 96.88 186 TYR A CA 1
ATOM 1398 C C . TYR A 1 186 ? -36.553 0.912 34.496 1.00 96.88 186 TYR A C 1
ATOM 1400 O O . TYR A 1 186 ? -37.286 0.934 35.485 1.00 96.88 186 TYR A O 1
ATOM 1408 N N . GLN A 1 187 ? -36.173 -0.244 33.942 1.00 95.94 187 GLN A N 1
ATOM 1409 C CA . GLN A 1 187 ? -36.612 -1.549 34.452 1.00 95.94 187 GLN A CA 1
ATOM 1410 C C . GLN A 1 187 ? -36.086 -1.830 35.869 1.00 95.94 187 GLN A C 1
ATOM 1412 O O . GLN A 1 187 ? -36.788 -2.412 36.700 1.00 95.94 187 GLN A O 1
ATOM 1417 N N . ARG A 1 188 ? -34.852 -1.413 36.170 1.00 96.31 188 ARG A N 1
ATOM 1418 C CA . ARG A 1 188 ? -34.241 -1.536 37.501 1.00 96.31 188 ARG A CA 1
ATOM 1419 C C . ARG A 1 188 ? -34.927 -0.629 38.522 1.00 96.31 188 ARG A C 1
ATOM 1421 O O . ARG A 1 188 ? -35.139 -1.060 39.654 1.00 96.31 188 ARG A O 1
ATOM 1428 N N . ASP A 1 189 ? -35.284 0.595 38.139 1.00 96.06 189 ASP A N 1
ATOM 1429 C CA . ASP A 1 189 ? -36.067 1.531 38.950 1.00 96.06 189 ASP A CA 1
ATOM 1430 C C . ASP A 1 189 ? -37.473 0.981 39.230 1.00 96.06 189 ASP A C 1
ATOM 1432 O O . ASP A 1 189 ? -37.888 0.942 40.389 1.00 96.06 189 ASP A O 1
ATOM 1436 N N . ALA A 1 190 ? -38.162 0.463 38.207 1.00 96.62 190 ALA A N 1
ATOM 1437 C CA . ALA A 1 190 ? -39.485 -0.145 38.345 1.00 96.62 190 ALA A CA 1
ATOM 1438 C C . ALA A 1 190 ? -39.471 -1.357 39.293 1.00 96.62 190 ALA A C 1
ATOM 1440 O O . ALA A 1 190 ? -40.258 -1.415 40.239 1.00 96.62 190 ALA A O 1
ATOM 1441 N N . LYS A 1 191 ? -38.522 -2.288 39.113 1.00 96.12 191 LYS A N 1
ATOM 1442 C CA . LYS A 1 191 ? -38.354 -3.443 40.015 1.00 96.12 191 LYS A CA 1
ATOM 1443 C C . LYS A 1 191 ? -37.987 -3.017 41.435 1.00 96.12 191 LYS A C 1
ATOM 1445 O O . LYS A 1 191 ? -38.493 -3.590 42.395 1.00 96.12 191 LYS A O 1
ATOM 1450 N N . ALA A 1 192 ? -37.129 -2.008 41.594 1.00 96.19 192 ALA A N 1
ATOM 1451 C CA . ALA A 1 192 ? -36.787 -1.483 42.913 1.00 96.19 192 ALA A CA 1
ATOM 1452 C C . ALA A 1 192 ? -38.008 -0.860 43.612 1.00 96.19 192 ALA A C 1
ATOM 1454 O O . ALA A 1 192 ? -38.175 -1.049 44.817 1.00 96.19 192 ALA A O 1
ATOM 1455 N N . ALA A 1 193 ? -38.868 -0.150 42.876 1.00 95.94 193 ALA A N 1
ATOM 1456 C CA . ALA A 1 193 ? -40.118 0.391 43.401 1.00 95.94 193 ALA A CA 1
ATOM 1457 C C . ALA A 1 193 ? -41.100 -0.722 43.803 1.00 95.94 193 ALA A C 1
ATOM 1459 O O . ALA A 1 193 ? -41.650 -0.671 44.901 1.00 95.94 193 ALA A O 1
ATOM 1460 N N . GLU A 1 194 ? -41.254 -1.760 42.974 1.00 96.00 194 GLU A N 1
ATOM 1461 C CA . GLU A 1 194 ? -42.103 -2.917 43.285 1.00 96.00 194 GLU A CA 1
ATOM 1462 C C . GLU A 1 194 ? -41.631 -3.643 44.553 1.00 96.00 194 GLU A C 1
ATOM 1464 O O . GLU A 1 194 ? -42.426 -3.891 45.460 1.00 96.00 194 GLU A O 1
ATOM 1469 N N . VAL A 1 195 ? -40.330 -3.938 44.659 1.00 97.00 195 VAL A N 1
ATOM 1470 C CA . VAL A 1 195 ? -39.759 -4.606 45.840 1.00 97.00 195 VAL A CA 1
ATOM 1471 C C . VAL A 1 195 ? -39.936 -3.748 47.090 1.00 97.00 195 VAL A C 1
ATOM 1473 O O . VAL A 1 195 ? -40.318 -4.276 48.130 1.00 97.00 195 VAL A O 1
ATOM 1476 N N . ARG A 1 196 ? -39.723 -2.427 47.004 1.00 95.50 196 ARG A N 1
ATOM 1477 C CA . ARG A 1 196 ? -39.965 -1.506 48.130 1.00 95.50 196 ARG A CA 1
ATOM 1478 C C . ARG A 1 196 ? -41.432 -1.495 48.560 1.00 95.50 196 ARG A C 1
ATOM 1480 O O . ARG A 1 196 ? -41.693 -1.530 49.758 1.00 95.50 196 ARG A O 1
ATOM 1487 N N . ALA A 1 197 ? -42.369 -1.481 47.611 1.00 95.94 197 ALA A N 1
ATOM 1488 C CA . ALA A 1 197 ? -43.801 -1.523 47.905 1.00 95.94 197 ALA A CA 1
ATOM 1489 C C . ALA A 1 197 ? -44.209 -2.844 48.580 1.00 95.94 197 ALA A C 1
ATOM 1491 O O . ALA A 1 197 ? -44.921 -2.822 49.583 1.00 95.94 197 ALA A O 1
ATOM 1492 N N . ARG A 1 198 ? -43.700 -3.986 48.091 1.00 96.06 198 ARG A N 1
ATOM 1493 C CA . ARG A 1 198 ? -43.912 -5.295 48.733 1.00 96.06 198 ARG A CA 1
ATOM 1494 C C . ARG A 1 198 ? -43.331 -5.336 50.146 1.00 96.06 198 ARG A C 1
ATOM 1496 O O . ARG A 1 198 ? -44.020 -5.767 51.062 1.00 96.06 198 ARG A O 1
ATOM 1503 N N . LEU A 1 199 ? -42.103 -4.845 50.336 1.00 96.19 199 LEU A N 1
ATOM 1504 C CA . LEU A 1 199 ? -41.453 -4.830 51.648 1.00 96.19 199 LEU A CA 1
ATOM 1505 C C . LEU A 1 199 ? -42.218 -3.955 52.650 1.00 96.19 199 LEU A C 1
ATOM 1507 O O . LEU A 1 199 ? -42.368 -4.348 53.801 1.00 96.19 199 LEU A O 1
ATOM 1511 N N . ALA A 1 200 ? -42.719 -2.793 52.216 1.00 95.25 200 ALA A N 1
ATOM 1512 C CA . ALA A 1 200 ? -43.549 -1.926 53.051 1.00 95.25 200 ALA A CA 1
ATOM 1513 C C . ALA A 1 200 ? -44.842 -2.638 53.482 1.00 95.25 200 ALA A C 1
ATOM 1515 O O . ALA A 1 200 ? -45.131 -2.700 54.674 1.00 95.25 200 ALA A O 1
ATOM 1516 N N . ALA A 1 201 ? -45.548 -3.274 52.539 1.00 95.94 201 ALA A N 1
ATOM 1517 C CA . ALA A 1 201 ? -46.753 -4.047 52.838 1.00 95.94 201 ALA A CA 1
ATOM 1518 C C . ALA A 1 201 ? -46.480 -5.231 53.787 1.00 95.94 201 ALA A C 1
ATOM 1520 O O . ALA A 1 201 ? -47.251 -5.469 54.716 1.00 95.94 201 ALA A O 1
ATOM 1521 N N . GLU A 1 202 ? -45.372 -5.958 53.601 1.00 96.00 202 GLU A N 1
ATOM 1522 C CA . GLU A 1 202 ? -44.966 -7.044 54.503 1.00 96.00 202 GLU A CA 1
ATOM 1523 C C . GLU A 1 202 ? -44.601 -6.541 55.904 1.00 96.00 202 GLU A C 1
ATOM 1525 O O . GLU A 1 202 ? -44.930 -7.194 56.896 1.00 96.00 202 GLU A O 1
ATOM 1530 N N . VAL A 1 203 ? -43.916 -5.398 56.003 1.00 96.62 203 VAL A N 1
ATOM 1531 C CA . VAL A 1 203 ? -43.576 -4.773 57.287 1.00 96.62 203 VAL A CA 1
ATOM 1532 C C . VAL A 1 203 ? -44.843 -4.354 58.027 1.00 96.62 203 VAL A C 1
ATOM 1534 O O . VAL A 1 203 ? -44.957 -4.642 59.217 1.00 96.62 203 VAL A O 1
ATOM 1537 N N . ASP A 1 204 ? -45.808 -3.740 57.345 1.00 94.06 204 ASP A N 1
ATOM 1538 C CA . ASP A 1 204 ? -47.067 -3.315 57.963 1.00 94.06 204 ASP A CA 1
ATOM 1539 C C . ASP A 1 204 ? -47.936 -4.514 58.374 1.00 94.06 204 ASP A C 1
ATOM 1541 O O . ASP A 1 204 ? -48.456 -4.544 59.491 1.00 94.06 204 ASP A O 1
ATOM 1545 N N . ALA A 1 205 ? -48.003 -5.564 57.547 1.00 94.94 205 ALA A N 1
ATOM 1546 C CA . ALA A 1 205 ? -48.688 -6.809 57.899 1.00 94.94 205 ALA A CA 1
ATOM 1547 C C . ALA A 1 205 ? -48.053 -7.498 59.122 1.00 94.94 205 ALA A C 1
ATOM 1549 O O . ALA A 1 205 ? -48.764 -7.952 60.021 1.00 94.94 205 ALA A O 1
ATOM 1550 N N . LYS A 1 206 ? -46.713 -7.551 59.192 1.00 94.62 206 LYS A N 1
ATOM 1551 C CA . LYS A 1 206 ? -45.993 -8.114 60.348 1.00 94.62 206 LYS A CA 1
ATOM 1552 C C . LYS A 1 206 ? -46.179 -7.274 61.610 1.00 94.62 206 LYS A C 1
ATOM 1554 O O . LYS A 1 206 ? -46.318 -7.856 62.681 1.00 94.62 206 LYS A O 1
ATOM 1559 N N . LYS A 1 207 ? -46.215 -5.940 61.502 1.00 93.94 207 LYS A N 1
ATOM 1560 C CA . LYS A 1 207 ? -46.536 -5.052 62.633 1.00 93.94 207 LYS A CA 1
ATOM 1561 C C . LYS A 1 207 ? -47.944 -5.315 63.162 1.00 93.94 207 LYS A C 1
ATOM 1563 O O . LYS A 1 207 ? -48.084 -5.572 64.350 1.00 93.94 207 LYS A O 1
ATOM 1568 N N . ALA A 1 208 ? -48.953 -5.354 62.289 1.00 93.12 208 ALA A N 1
ATOM 1569 C CA . ALA A 1 208 ? -50.334 -5.631 62.688 1.00 93.12 208 ALA A CA 1
ATOM 1570 C C . ALA A 1 208 ? -50.488 -7.018 63.345 1.00 93.12 208 ALA A C 1
ATOM 1572 O O . ALA A 1 208 ? -51.168 -7.162 64.361 1.00 93.12 208 ALA A O 1
ATOM 1573 N N . ALA A 1 209 ? -49.816 -8.043 62.806 1.00 93.31 209 ALA A N 1
ATOM 1574 C CA . ALA A 1 209 ? -49.800 -9.377 63.406 1.00 93.31 209 ALA A CA 1
ATOM 1575 C C . ALA A 1 209 ? -49.116 -9.391 64.787 1.00 93.31 209 ALA A C 1
ATOM 1577 O O . ALA A 1 209 ? -49.631 -10.013 65.718 1.00 93.31 209 ALA A O 1
ATOM 1578 N N . ALA A 1 210 ? -47.989 -8.685 64.935 1.00 93.19 210 ALA A N 1
ATOM 1579 C CA . ALA A 1 210 ? -47.283 -8.562 66.208 1.00 93.19 210 ALA A CA 1
ATOM 1580 C C . ALA A 1 210 ? -48.109 -7.798 67.256 1.00 93.19 210 ALA A C 1
ATOM 1582 O O . ALA A 1 210 ? -48.165 -8.225 68.404 1.00 93.19 210 ALA A O 1
ATOM 1583 N N . GLU A 1 211 ? -48.797 -6.718 66.877 1.00 92.88 211 GLU A N 1
ATOM 1584 C CA . GLU A 1 211 ? -49.709 -5.977 67.761 1.00 92.88 211 GLU A CA 1
ATOM 1585 C C . GLU A 1 211 ? -50.868 -6.855 68.247 1.00 92.88 211 GLU A C 1
ATOM 1587 O O . GLU A 1 211 ? -51.156 -6.885 69.444 1.00 92.88 211 GLU A O 1
ATOM 1592 N N . ALA A 1 212 ? -51.472 -7.648 67.357 1.00 91.19 212 ALA A N 1
ATOM 1593 C CA . ALA A 1 212 ? -52.519 -8.597 67.734 1.00 91.19 212 ALA A CA 1
ATOM 1594 C C . ALA A 1 212 ? -52.017 -9.676 68.715 1.00 91.19 212 ALA A C 1
ATOM 1596 O O . ALA A 1 212 ? -52.750 -10.093 69.615 1.00 91.19 212 ALA A O 1
ATOM 1597 N N . GLU A 1 213 ? -50.773 -10.143 68.568 1.00 91.38 213 GLU A N 1
ATOM 1598 C CA . GLU A 1 213 ? -50.165 -11.077 69.522 1.00 91.38 213 GLU A CA 1
ATOM 1599 C C . GLU A 1 213 ? -49.824 -10.397 70.858 1.00 91.38 213 GLU A C 1
ATOM 1601 O O . GLU A 1 213 ? -50.031 -10.989 71.920 1.00 91.38 213 GLU A O 1
ATOM 1606 N N . ILE A 1 214 ? -49.354 -9.146 70.821 1.00 90.88 214 ILE A N 1
ATOM 1607 C CA . ILE A 1 214 ? -49.088 -8.337 72.014 1.00 90.88 214 ILE A CA 1
ATOM 1608 C C . ILE A 1 214 ? -50.376 -8.134 72.819 1.00 90.88 214 ILE A C 1
ATOM 1610 O O . ILE A 1 214 ? -50.342 -8.336 74.030 1.00 90.88 214 ILE A O 1
ATOM 1614 N N . GLU A 1 215 ? -51.508 -7.807 72.189 1.00 89.19 215 GLU A N 1
ATOM 1615 C CA . GLU A 1 215 ? -52.796 -7.668 72.890 1.00 89.19 215 GLU A CA 1
ATOM 1616 C C . GLU A 1 215 ? -53.248 -8.986 73.535 1.00 89.19 215 GLU A C 1
ATOM 1618 O O . GLU A 1 215 ? -53.568 -9.012 74.724 1.00 89.19 215 GLU A O 1
ATOM 1623 N N . LYS A 1 216 ? -53.138 -10.120 72.827 1.00 91.69 216 LYS A N 1
ATOM 1624 C CA . LYS A 1 216 ? -53.420 -11.443 73.421 1.00 91.69 216 LYS A CA 1
ATOM 1625 C C . LYS A 1 216 ? -52.534 -11.739 74.635 1.00 91.69 216 LYS A C 1
ATOM 1627 O O . LYS A 1 216 ? -53.014 -12.256 75.645 1.00 91.69 216 LYS A O 1
ATOM 1632 N N . ARG A 1 217 ? -51.236 -11.420 74.555 1.00 90.06 217 ARG A N 1
ATOM 1633 C CA . ARG A 1 217 ? -50.291 -11.602 75.672 1.00 90.06 217 ARG A CA 1
ATOM 1634 C C . ARG A 1 217 ? -50.582 -10.646 76.830 1.00 90.06 217 ARG A C 1
ATOM 1636 O O . ARG A 1 217 ? -50.463 -11.065 77.979 1.00 90.06 217 ARG A O 1
ATOM 1643 N N . LYS A 1 218 ? -50.992 -9.402 76.555 1.00 90.19 218 LYS A N 1
ATOM 1644 C CA . LYS A 1 218 ? -51.432 -8.438 77.576 1.00 90.19 218 LYS A CA 1
ATOM 1645 C C . LYS A 1 218 ? -52.663 -8.951 78.322 1.00 90.19 218 LYS A C 1
ATOM 1647 O O . LYS A 1 218 ? -52.645 -8.976 79.549 1.00 90.19 218 LYS A O 1
ATOM 1652 N N . GLU A 1 219 ? -53.692 -9.419 77.615 1.00 88.94 219 GLU A N 1
ATOM 1653 C CA . GLU A 1 219 ? -54.898 -9.984 78.238 1.00 88.94 219 GLU A CA 1
ATOM 1654 C C . GLU A 1 219 ? -54.584 -11.210 79.107 1.00 88.94 219 GLU A C 1
ATOM 1656 O O . GLU A 1 219 ? -55.085 -11.327 80.228 1.00 88.94 219 GLU A O 1
ATOM 1661 N N . ALA A 1 220 ? -53.722 -12.110 78.619 1.00 87.19 220 ALA A N 1
ATOM 1662 C CA . ALA A 1 220 ? -53.267 -13.268 79.385 1.00 87.19 220 ALA A CA 1
ATOM 1663 C C . ALA A 1 220 ? -52.492 -12.857 80.652 1.00 87.19 220 ALA A C 1
ATOM 1665 O O . ALA A 1 220 ? -52.719 -13.423 81.720 1.00 87.19 220 ALA A O 1
ATOM 1666 N N . PHE A 1 221 ? -51.624 -11.844 80.556 1.00 89.19 221 PHE A N 1
ATOM 1667 C CA . PHE A 1 221 ? -50.879 -11.312 81.698 1.00 89.19 221 PHE A CA 1
ATOM 1668 C C . PHE A 1 221 ? -51.801 -10.667 82.744 1.00 89.19 221 PHE A C 1
ATOM 1670 O O . PHE A 1 221 ? -51.646 -10.935 83.932 1.00 89.19 221 PHE A O 1
ATOM 1677 N N . VAL A 1 222 ? -52.793 -9.872 82.323 1.00 87.38 222 VAL A N 1
ATOM 1678 C CA . VAL A 1 222 ? -53.774 -9.253 83.237 1.00 87.38 222 VAL A CA 1
ATOM 1679 C C . VAL A 1 222 ? -54.621 -10.309 83.951 1.00 87.38 222 VAL A C 1
ATOM 1681 O O . VAL A 1 222 ? -54.881 -10.181 85.146 1.00 87.38 222 VAL A O 1
ATOM 1684 N N . LYS A 1 223 ? -55.029 -11.381 83.260 1.00 87.44 223 LYS A N 1
ATOM 1685 C CA . LYS A 1 223 ? -55.720 -12.505 83.914 1.00 87.44 223 LYS A CA 1
ATOM 1686 C C . LYS A 1 223 ? -54.838 -13.173 84.970 1.00 87.44 223 LYS A C 1
ATOM 1688 O O . LYS A 1 223 ? -55.290 -13.348 86.097 1.00 87.44 223 LYS A O 1
ATOM 1693 N N . ALA A 1 224 ? -53.581 -13.466 84.637 1.00 85.44 224 ALA A N 1
ATOM 1694 C CA . ALA A 1 224 ? -52.645 -14.097 85.566 1.00 85.44 224 ALA A CA 1
ATOM 1695 C C . ALA A 1 224 ? -52.367 -13.235 86.815 1.00 85.44 224 ALA A C 1
ATOM 1697 O O . ALA A 1 224 ? -52.292 -13.762 87.923 1.00 85.44 224 ALA A O 1
ATOM 1698 N N . THR A 1 225 ? -52.251 -11.909 86.674 1.00 81.50 225 THR A N 1
ATOM 1699 C CA . THR A 1 225 ? -52.048 -11.017 87.830 1.00 81.50 225 THR A CA 1
ATOM 1700 C C . THR A 1 225 ? -53.301 -10.875 88.695 1.00 81.50 225 THR A C 1
ATOM 1702 O O . THR A 1 225 ? -53.185 -10.829 89.917 1.00 81.50 225 THR A O 1
ATOM 1705 N N . LEU A 1 226 ? -54.501 -10.863 88.104 1.00 75.81 226 LEU A N 1
ATOM 1706 C CA . LEU A 1 226 ? -55.760 -10.848 88.859 1.00 75.81 226 LEU A CA 1
ATOM 1707 C C . LEU A 1 226 ? -56.000 -12.145 89.642 1.00 75.81 226 LEU A C 1
ATOM 1709 O O . LEU A 1 226 ? -56.571 -12.095 90.730 1.00 75.81 226 LEU A O 1
ATOM 1713 N N . GLU A 1 227 ? -55.566 -13.290 89.115 1.00 75.75 227 GLU A N 1
ATOM 1714 C CA . GLU A 1 227 ? -55.581 -14.564 89.844 1.00 75.75 227 GLU A CA 1
ATOM 1715 C C . GLU A 1 227 ? -54.574 -14.560 91.002 1.00 75.75 227 GLU A C 1
ATOM 1717 O O . GLU A 1 227 ? -54.921 -14.968 92.107 1.00 75.75 227 GLU A O 1
ATOM 1722 N N . ALA A 1 228 ? -53.369 -14.021 90.791 1.00 73.12 228 ALA A N 1
ATOM 1723 C CA . ALA A 1 228 ? -52.338 -13.932 91.829 1.00 73.12 228 ALA A CA 1
ATOM 1724 C C . ALA A 1 228 ? -52.685 -12.967 92.983 1.00 73.12 228 ALA A C 1
ATOM 1726 O O . ALA A 1 228 ? -52.176 -13.140 94.084 1.00 73.12 228 ALA A O 1
ATOM 1727 N N . ILE A 1 229 ? -53.542 -11.964 92.751 1.00 63.81 229 ILE A N 1
ATOM 1728 C CA . ILE A 1 229 ? -54.018 -11.015 93.781 1.00 63.81 229 ILE A CA 1
ATOM 1729 C C . ILE A 1 229 ? -55.254 -11.555 94.539 1.00 63.81 229 ILE A C 1
ATOM 1731 O O . ILE A 1 229 ? -55.619 -11.023 95.584 1.00 63.81 229 ILE A O 1
ATOM 1735 N N . LYS A 1 230 ? -55.920 -12.605 94.034 1.00 56.56 230 LYS A N 1
ATOM 1736 C CA . LYS A 1 230 ? -57.125 -13.210 94.642 1.00 56.56 230 LYS A CA 1
ATOM 1737 C C . LYS A 1 230 ? -56.840 -14.350 95.635 1.00 56.56 230 LYS A C 1
ATOM 1739 O O . LYS A 1 230 ? -57.786 -15.017 96.057 1.00 56.56 230 LYS A O 1
ATOM 1744 N N . VAL A 1 231 ? -55.576 -14.549 96.002 1.00 45.53 231 VAL A N 1
ATOM 1745 C CA . VAL A 1 231 ? -55.111 -15.422 97.096 1.00 45.53 231 VAL A CA 1
ATOM 1746 C C . VAL A 1 231 ? -54.730 -14.548 98.281 1.00 45.53 231 VAL A C 1
ATOM 1748 O O . VAL A 1 231 ? -55.136 -14.897 99.409 1.00 45.53 231 VAL A O 1
#

Sequence (231 aa):
AILAQVWAPFTAARWPPHRHRSTTTMAARRARSAAFPLALTLGAGAALFGPAFLAVPGGARSPPSPQAWQAAGSAALLAAAPMPAFAGGMFDFGLTLPFVAITFLTMMAVLNALFYAPVGEEMEDRNKKLLQTLSEATDMLSKADEIQVDYTEKIRAAREEASKAVKLYRQETEQVIEKEIAAAQYQRDAKAAEVRARLAAEVDAKKAAAEAEIEKRKEAFVKATLEAIKV

pLDDT: mean 75.73, std 22.68, range [32.19, 98.12]

InterPro domains:
  IPR002146 ATP synthase, F0 complex, subunit b/b', bacterial/chloroplast [MF_01398] (89-228)
  IPR002146 ATP synthase, F0 complex, subunit b/b', bacterial/chloroplast [PF00430] (96-220)
  IPR050059 ATP synthase B chain [PTHR33445] (88-227)

Secondary structure (DSSP, 8-state):
--------------PPP-------------------------S-----S------------PPPPPPTTSTTTSSSSSS----------S---STHHHHHHHHHHHHHHHHIIIIIHHHHHHHHHHHHHHHHHHHHHHHHHHHHHHHHHHHHHHHHHHHHHHHHHHHHHHHHHHHHHHHHHHHHHHHHHHHHHHHHHHHHHHHHHHHHHHHHHHHHHHHHHHHHHHHHH--

Organism: NCBI:txid1333877

Foldseek 3Di:
DDDDDDDDDDDDDDDDDDDDDDDDDDDDDDDDDDDDDDDDDDDDDDDDDDDDDDDDDDDDDDDDDPDPPVVVPPVVVVPDDPDPPDCDDPDPPDPVVVVVVVVVVVVVVVCCVPPVVVVVVVVVVVVVVVVVVVVVVVVVVVVVVVVVVVVVVVVVVVVVVVVVVVVVVVVVVVVVVVVVVVVVVVVVVVVVVVVVVVVVVVVVVVVVVVVVVVVVVVVVVVVVVVVVVVD